Protein AF-A0A7J4ERN9-F1 (afdb_monomer)

Structure (mmCIF, N/CA/C/O backbone):
data_AF-A0A7J4ERN9-F1
#
_entry.id   AF-A0A7J4ERN9-F1
#
loop_
_atom_site.group_PDB
_atom_site.id
_atom_site.type_symbol
_atom_site.label_atom_id
_atom_site.label_alt_id
_atom_site.label_comp_id
_atom_site.label_asym_id
_atom_site.label_entity_id
_atom_site.label_seq_id
_atom_site.pdbx_PDB_ins_code
_atom_site.Cartn_x
_atom_site.Cartn_y
_atom_site.Cartn_z
_atom_site.occupancy
_atom_site.B_iso_or_equiv
_atom_site.auth_seq_id
_atom_site.auth_comp_id
_atom_site.auth_asym_id
_atom_site.auth_atom_id
_atom_site.pdbx_PDB_model_num
ATOM 1 N N . LEU A 1 1 ? 7.578 -11.271 19.894 1.00 78.25 1 LEU A N 1
ATOM 2 C CA . LEU A 1 1 ? 8.949 -10.809 19.564 1.00 78.25 1 LEU A CA 1
ATOM 3 C C . LEU A 1 1 ? 9.584 -10.293 20.847 1.00 78.25 1 LEU A C 1
ATOM 5 O O . LEU A 1 1 ? 8.835 -9.962 21.759 1.00 78.25 1 LEU A O 1
ATOM 9 N N . SER A 1 2 ? 10.913 -10.294 20.965 1.00 88.38 2 SER A N 1
ATOM 10 C CA . SER A 1 2 ? 11.606 -9.824 22.180 1.00 88.38 2 SER A CA 1
ATOM 11 C C . SER A 1 2 ? 11.780 -8.298 22.228 1.00 88.38 2 SER A C 1
ATOM 13 O O . SER A 1 2 ? 12.554 -7.786 23.033 1.00 88.38 2 SER A O 1
ATOM 15 N N . TRP A 1 3 ? 11.068 -7.577 21.366 1.00 88.50 3 TRP A N 1
ATOM 16 C CA . TRP A 1 3 ? 10.992 -6.125 21.292 1.00 88.50 3 TRP A CA 1
ATOM 17 C C . TRP A 1 3 ? 9.543 -5.717 21.027 1.00 88.50 3 TRP A C 1
ATOM 19 O O . TRP A 1 3 ? 8.748 -6.537 20.551 1.00 88.50 3 TRP A O 1
ATOM 29 N N . ASP A 1 4 ? 9.223 -4.462 21.329 1.00 88.25 4 ASP A N 1
ATOM 30 C CA . ASP A 1 4 ? 7.905 -3.889 21.071 1.00 88.25 4 ASP A CA 1
ATOM 31 C C . ASP A 1 4 ? 7.681 -3.730 19.569 1.00 88.25 4 ASP A C 1
ATOM 33 O O . ASP A 1 4 ? 8.568 -3.293 18.832 1.00 88.25 4 ASP A O 1
ATOM 37 N N . VAL A 1 5 ? 6.488 -4.088 19.106 1.00 89.88 5 VAL A N 1
ATOM 38 C CA . VAL A 1 5 ? 6.148 -4.060 17.683 1.00 89.88 5 VAL A CA 1
ATOM 39 C C . VAL A 1 5 ? 4.878 -3.270 17.472 1.00 89.88 5 VAL A C 1
ATOM 41 O O . VAL A 1 5 ? 3.846 -3.601 18.048 1.00 89.88 5 VAL A O 1
ATOM 44 N N . SER A 1 6 ? 4.956 -2.277 16.592 1.00 88.31 6 SER A N 1
ATOM 45 C CA . SER A 1 6 ? 3.800 -1.612 16.001 1.00 88.31 6 SER A CA 1
ATOM 46 C C . SER A 1 6 ? 3.645 -2.098 14.565 1.00 88.31 6 SER A C 1
ATOM 48 O O . SER A 1 6 ? 4.610 -2.075 13.804 1.00 88.31 6 SER A O 1
ATOM 50 N N . ASN A 1 7 ? 2.460 -2.583 14.201 1.00 89.06 7 ASN A N 1
ATOM 51 C CA . ASN A 1 7 ? 2.185 -3.035 12.839 1.00 89.06 7 ASN A CA 1
ATOM 52 C C . ASN A 1 7 ? 0.704 -2.876 12.490 1.00 89.06 7 ASN A C 1
ATOM 54 O O . ASN A 1 7 ? -0.164 -2.914 13.367 1.00 89.06 7 ASN A O 1
ATOM 58 N N . TRP A 1 8 ? 0.415 -2.752 11.200 1.00 90.12 8 TRP A N 1
ATOM 59 C CA . TRP A 1 8 ? -0.932 -2.893 10.681 1.00 90.12 8 TRP A CA 1
ATOM 60 C C . TRP A 1 8 ? -1.441 -4.319 10.863 1.00 90.12 8 TRP A C 1
ATOM 62 O O . TRP A 1 8 ? -0.800 -5.292 10.458 1.00 90.12 8 TRP A O 1
ATOM 72 N N . VAL A 1 9 ? -2.627 -4.440 11.449 1.00 92.06 9 VAL A N 1
ATOM 73 C CA . VAL A 1 9 ? -3.328 -5.712 11.607 1.00 92.06 9 VAL A CA 1
ATOM 74 C C . VAL A 1 9 ? -4.723 -5.616 11.015 1.00 92.06 9 VAL A C 1
ATOM 76 O O . VAL A 1 9 ? -5.408 -4.604 11.158 1.00 92.06 9 VAL A O 1
ATOM 79 N N . GLU A 1 10 ? -5.150 -6.697 10.367 1.00 94.50 10 GLU A N 1
ATOM 80 C CA . GLU A 1 10 ? -6.518 -6.875 9.886 1.00 94.50 10 GLU A CA 1
ATOM 81 C C . GLU A 1 10 ? -7.164 -8.003 10.685 1.00 94.50 10 GLU A C 1
ATOM 83 O O . GLU A 1 10 ? -6.623 -9.107 10.760 1.00 94.50 10 GLU A O 1
ATOM 88 N N . VAL A 1 11 ? -8.307 -7.718 11.305 1.00 94.62 11 VAL A N 1
ATOM 89 C CA . VAL A 1 11 ? -9.019 -8.663 12.169 1.00 94.62 11 VAL A CA 1
ATOM 90 C C . VAL A 1 11 ? -10.433 -8.858 11.648 1.00 94.62 11 VAL A C 1
ATOM 92 O O . VAL A 1 11 ? -11.148 -7.894 11.370 1.00 94.62 11 VAL A O 1
ATOM 95 N N . ASP A 1 12 ? -10.828 -10.122 11.531 1.00 96.56 12 ASP A N 1
ATOM 96 C CA . ASP A 1 12 ? -12.185 -10.536 11.199 1.00 96.56 12 ASP A CA 1
ATOM 97 C C . ASP A 1 12 ? -13.008 -10.694 12.482 1.00 96.56 12 ASP A C 1
ATOM 99 O O . ASP A 1 12 ? -12.666 -11.485 13.360 1.00 96.56 12 ASP A O 1
ATOM 103 N N . LEU A 1 13 ? -14.097 -9.934 12.586 1.00 95.06 13 LEU A N 1
ATOM 104 C CA . LEU A 1 13 ? -15.007 -9.929 13.729 1.00 95.06 13 LEU A CA 1
ATOM 105 C C . LEU A 1 13 ? -16.391 -10.401 13.284 1.00 95.06 13 LEU A C 1
ATOM 107 O O . LEU A 1 13 ? -16.894 -9.958 12.250 1.00 95.06 13 LEU A O 1
ATOM 111 N N . ASN A 1 14 ? -17.008 -11.268 14.083 1.00 95.94 14 ASN A N 1
ATOM 112 C CA . ASN A 1 14 ? -18.386 -11.722 13.911 1.00 95.94 14 ASN A CA 1
ATOM 113 C C . ASN A 1 14 ? -19.183 -11.328 15.151 1.00 95.94 14 ASN A C 1
ATOM 115 O O . ASN A 1 14 ? -18.645 -11.394 16.255 1.00 95.94 14 ASN A O 1
ATOM 119 N N . PHE A 1 15 ? -20.434 -10.934 14.948 1.00 95.38 15 PHE A N 1
ATOM 120 C CA . PHE A 1 15 ? -21.316 -10.481 16.017 1.00 95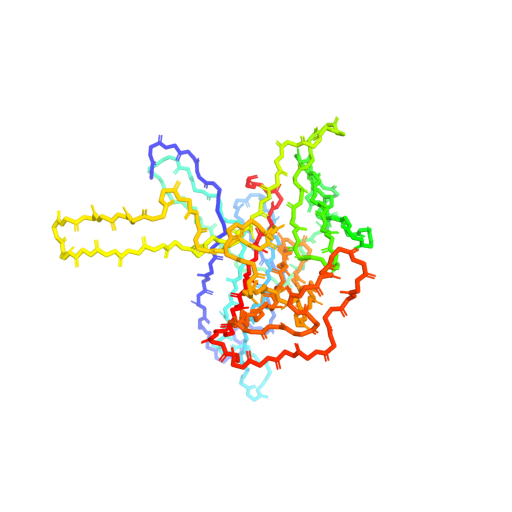.38 15 PHE A CA 1
ATOM 121 C C . PHE A 1 15 ? -22.681 -11.144 15.893 1.00 95.38 15 PHE A C 1
ATOM 123 O O . PHE A 1 15 ? -23.143 -11.469 14.786 1.00 95.38 15 PHE A O 1
ATOM 130 N N . ASP A 1 16 ? -23.325 -11.297 17.040 1.00 95.06 16 ASP A N 1
ATOM 131 C CA . ASP A 1 16 ? -24.714 -11.720 17.099 1.00 95.06 16 ASP A CA 1
ATOM 132 C C . ASP A 1 16 ? -25.648 -10.541 16.781 1.00 95.06 16 ASP A C 1
ATOM 134 O O . ASP A 1 16 ? -25.270 -9.363 16.831 1.00 95.06 16 ASP A O 1
ATOM 138 N N . GLU A 1 17 ? -26.885 -10.860 16.406 1.00 93.31 17 GLU A N 1
ATOM 139 C CA . GLU A 1 17 ? -27.895 -9.859 16.064 1.00 93.31 17 GLU A CA 1
ATOM 140 C C . GLU A 1 17 ? -28.125 -8.887 17.237 1.00 93.31 17 GLU A C 1
ATOM 142 O O . GLU A 1 17 ? -28.124 -9.272 18.408 1.00 93.31 17 GLU A O 1
ATOM 147 N N . SER A 1 18 ? -28.289 -7.598 16.930 1.00 91.50 18 SER A N 1
ATOM 148 C CA . SER A 1 18 ? -28.440 -6.500 17.895 1.00 91.50 18 SER A CA 1
ATOM 149 C C . SER A 1 18 ? -27.243 -6.205 18.827 1.00 91.50 18 SER A C 1
ATOM 151 O O . SER A 1 18 ? -27.314 -5.235 19.588 1.00 91.50 18 SER A O 1
ATOM 153 N N . GLU A 1 19 ? -26.118 -6.926 18.750 1.00 91.00 19 GLU A N 1
ATOM 154 C CA . GLU A 1 19 ? -24.967 -6.725 19.651 1.00 91.00 19 GLU A CA 1
ATOM 155 C C . GLU A 1 19 ? -24.226 -5.397 19.376 1.00 91.00 19 GLU A C 1
ATOM 157 O O . GLU A 1 19 ? -24.071 -4.528 20.249 1.00 91.00 19 GLU A O 1
ATOM 162 N N . VAL A 1 20 ? -23.790 -5.205 18.127 1.00 90.62 20 VAL A N 1
ATOM 163 C CA . VAL A 1 20 ? -22.987 -4.050 17.703 1.00 90.62 20 VAL A CA 1
ATOM 164 C C . VAL A 1 20 ? -23.558 -3.456 16.422 1.00 90.62 20 VAL A C 1
ATOM 166 O O . VAL A 1 20 ? -23.598 -4.100 15.385 1.00 90.62 20 VAL A O 1
ATOM 169 N N . ARG A 1 21 ? -23.955 -2.179 16.453 1.00 90.75 21 ARG A N 1
ATOM 170 C CA . ARG A 1 21 ? -24.449 -1.464 15.256 1.00 90.75 21 ARG A CA 1
ATOM 171 C C . ARG A 1 21 ? -23.374 -0.665 14.518 1.00 90.75 21 ARG A C 1
ATOM 173 O O . ARG A 1 21 ? -23.482 -0.428 13.318 1.00 90.75 21 ARG A O 1
ATOM 180 N N . LYS A 1 22 ? -22.342 -0.212 15.234 1.00 91.88 22 LYS A N 1
ATOM 181 C CA . LYS A 1 22 ? -21.253 0.610 14.690 1.00 91.88 22 LYS A CA 1
ATOM 182 C C . LYS A 1 22 ? -19.958 0.353 15.455 1.00 91.88 22 LYS A C 1
ATOM 184 O O . LYS A 1 22 ? -19.978 0.252 16.680 1.00 91.88 22 LYS A O 1
ATOM 189 N N . ILE A 1 23 ? -18.851 0.330 14.718 1.00 92.06 23 ILE A N 1
ATOM 190 C CA . ILE A 1 23 ? -17.483 0.377 15.241 1.00 92.06 23 ILE A CA 1
ATOM 191 C C . ILE A 1 23 ? -16.948 1.782 14.946 1.00 92.06 23 ILE A C 1
ATOM 193 O O . ILE A 1 23 ? -16.779 2.141 13.784 1.00 92.06 23 ILE A O 1
ATOM 197 N N . GLY A 1 24 ? -16.759 2.600 15.980 1.00 88.69 24 GLY A N 1
ATOM 198 C CA . GLY A 1 24 ? -16.175 3.943 15.865 1.00 88.69 24 GLY A CA 1
ATOM 199 C C . GLY A 1 24 ? -14.665 3.960 16.106 1.00 88.69 24 GLY A C 1
ATOM 200 O O . GLY A 1 24 ? -13.956 4.789 15.546 1.00 88.69 24 GLY A O 1
ATOM 201 N N . GLY A 1 25 ? -14.160 3.020 16.904 1.00 91.69 25 GLY A N 1
ATOM 202 C CA . GLY A 1 25 ? -12.738 2.886 17.203 1.00 91.69 25 GLY A CA 1
ATOM 203 C C . GLY A 1 25 ? -12.460 1.747 18.176 1.00 91.69 25 GLY A C 1
ATOM 204 O O . GLY A 1 25 ? -13.358 0.974 18.522 1.00 91.69 25 GLY A O 1
ATOM 205 N N . LEU A 1 26 ? -11.215 1.664 18.637 1.00 92.69 26 LEU A N 1
ATOM 206 C CA . LEU A 1 26 ? -10.786 0.723 19.670 1.00 92.69 26 LEU A CA 1
ATOM 207 C C . LEU A 1 26 ? -10.272 1.466 20.900 1.00 92.69 26 LEU A C 1
ATOM 209 O O . LEU A 1 26 ? -9.735 2.567 20.801 1.00 92.69 26 LEU A O 1
ATOM 213 N N . LYS A 1 27 ? -10.402 0.834 22.064 1.00 92.62 27 LYS A N 1
ATOM 214 C CA . LYS A 1 27 ? -9.773 1.258 23.313 1.00 92.62 27 LYS A CA 1
ATOM 215 C C . LYS A 1 27 ? -8.832 0.178 23.808 1.00 92.62 27 LYS A C 1
ATOM 217 O O . LYS A 1 27 ? -9.260 -0.962 23.980 1.00 92.62 27 LYS A O 1
ATOM 222 N N . SER A 1 28 ? -7.597 0.545 24.108 1.00 90.81 28 SER A N 1
ATOM 223 C CA . SER A 1 28 ? -6.682 -0.295 24.877 1.00 90.81 28 SER A CA 1
ATOM 224 C C . SER A 1 28 ? -6.144 0.533 26.026 1.00 90.81 28 SER A C 1
ATOM 226 O O . SER A 1 28 ? -5.523 1.561 25.785 1.00 90.81 28 SER A O 1
ATOM 228 N N . GLU A 1 29 ? -6.352 0.067 27.257 1.00 88.00 29 GLU A N 1
ATOM 229 C CA . GLU A 1 29 ? -5.979 0.815 28.468 1.00 88.00 29 GLU A CA 1
ATOM 230 C C . GLU A 1 29 ? -6.594 2.227 28.438 1.00 88.00 29 GLU A C 1
ATOM 232 O O . GLU A 1 29 ? -7.823 2.335 28.391 1.00 88.00 29 GLU A O 1
ATOM 237 N N . ASP A 1 30 ? -5.783 3.285 28.399 1.00 85.25 30 ASP A N 1
ATOM 238 C CA . ASP A 1 30 ? -6.237 4.678 28.300 1.00 85.25 30 ASP A CA 1
ATOM 239 C C . ASP A 1 30 ? -6.163 5.261 26.879 1.00 85.25 30 ASP A C 1
ATOM 241 O O . ASP A 1 30 ? -6.656 6.363 26.625 1.00 85.25 30 ASP A O 1
ATOM 245 N N . GLU A 1 31 ? -5.629 4.505 25.920 1.00 87.44 31 GLU A N 1
ATOM 246 C CA . GLU A 1 31 ? -5.482 4.944 24.535 1.00 87.44 31 GLU A CA 1
ATOM 247 C C . GLU A 1 31 ? -6.726 4.632 23.698 1.00 87.44 31 GLU A C 1
ATOM 249 O O . GLU A 1 31 ? -7.314 3.545 23.766 1.00 87.44 31 GLU A O 1
ATOM 254 N N . LYS A 1 32 ? -7.117 5.602 22.863 1.00 88.88 32 LYS A N 1
ATOM 255 C CA . LYS A 1 32 ? -8.166 5.453 21.849 1.00 88.88 32 LYS A CA 1
ATOM 256 C C . LYS A 1 32 ? -7.530 5.381 20.469 1.00 88.88 32 LYS A C 1
ATOM 258 O O . LYS A 1 32 ? -6.763 6.262 20.093 1.00 88.88 32 LYS A O 1
ATOM 263 N N . ILE A 1 33 ? -7.894 4.360 19.708 1.00 88.69 33 ILE A N 1
ATOM 264 C CA . ILE A 1 33 ? -7.258 4.004 18.444 1.00 88.69 33 ILE A CA 1
ATOM 265 C C . ILE A 1 33 ? -8.282 4.105 17.322 1.00 88.69 33 ILE A C 1
ATOM 267 O O . ILE A 1 33 ? -9.410 3.614 17.430 1.00 88.69 33 ILE A O 1
ATOM 271 N N . ASN A 1 34 ? -7.876 4.772 16.245 1.00 87.75 34 ASN A N 1
ATOM 272 C CA . ASN A 1 34 ? -8.667 4.877 15.027 1.00 87.75 34 ASN A CA 1
ATOM 273 C C . ASN A 1 34 ? -8.639 3.552 14.263 1.00 87.75 34 ASN A C 1
ATOM 275 O O . ASN A 1 34 ? -7.617 2.868 14.225 1.00 87.75 34 ASN A O 1
ATOM 279 N N . VAL A 1 35 ? -9.762 3.224 13.633 1.00 90.06 35 VAL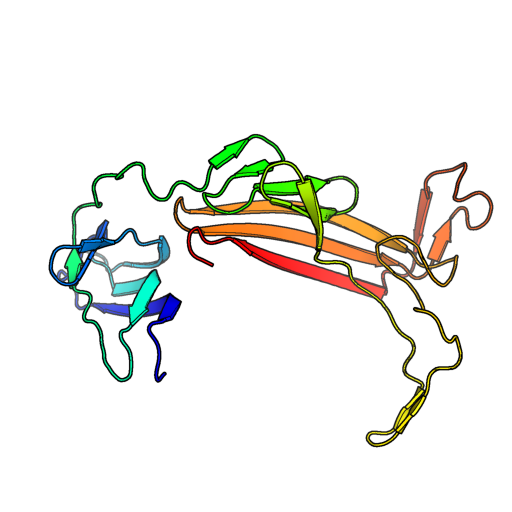 A N 1
ATOM 280 C CA . VAL A 1 35 ? -9.957 1.975 12.895 1.00 90.06 35 VAL A CA 1
ATOM 281 C C . VAL A 1 35 ? -10.453 2.284 11.494 1.00 90.06 35 VAL A C 1
ATOM 283 O O . VAL A 1 35 ? -11.279 3.173 11.298 1.00 90.06 35 VAL A O 1
ATOM 286 N N . GLU A 1 36 ? -9.988 1.505 10.530 1.00 90.25 36 GLU A N 1
ATOM 287 C CA . GLU A 1 36 ? -10.528 1.443 9.182 1.00 90.25 36 GLU A CA 1
ATOM 288 C C . GLU A 1 36 ? -11.455 0.232 9.055 1.00 90.25 36 GLU A C 1
ATOM 290 O O . GLU A 1 36 ? -11.057 -0.905 9.311 1.00 90.25 36 GLU A O 1
ATOM 295 N N . ILE A 1 37 ? -12.705 0.458 8.649 1.00 91.31 37 ILE A N 1
ATOM 296 C CA . ILE A 1 37 ? -13.624 -0.632 8.306 1.00 91.31 37 ILE A CA 1
ATOM 297 C C . ILE A 1 37 ? -13.365 -1.008 6.846 1.00 91.31 37 ILE A C 1
ATOM 299 O O . ILE A 1 37 ? -13.762 -0.281 5.939 1.00 91.31 37 ILE A O 1
ATOM 303 N N . ILE A 1 38 ? -12.714 -2.149 6.627 1.00 90.00 38 ILE A N 1
ATOM 304 C CA . ILE A 1 38 ? -12.325 -2.630 5.293 1.00 90.00 38 ILE A CA 1
ATOM 305 C C . ILE A 1 38 ? -13.524 -3.272 4.589 1.00 90.00 38 ILE A C 1
ATOM 307 O O . ILE A 1 38 ? -13.749 -3.081 3.395 1.00 90.00 38 ILE A O 1
ATOM 311 N N . ARG A 1 39 ? -14.304 -4.065 5.329 1.00 92.81 39 ARG A N 1
ATOM 312 C CA . ARG A 1 39 ? -15.491 -4.761 4.820 1.00 92.81 39 ARG A CA 1
ATOM 313 C C . ARG A 1 39 ? -16.471 -5.000 5.955 1.00 92.81 39 ARG A C 1
ATOM 315 O O . ARG A 1 39 ? -16.043 -5.269 7.070 1.00 92.81 39 ARG A O 1
ATOM 322 N N . PHE A 1 40 ? -17.771 -4.963 5.680 1.00 95.62 40 PHE A N 1
ATOM 323 C CA . PHE A 1 40 ? -18.783 -5.350 6.660 1.00 95.62 40 PHE A CA 1
ATOM 324 C C . PHE A 1 40 ? -20.054 -5.885 5.995 1.00 95.62 40 PHE A C 1
ATOM 326 O O . PHE A 1 40 ? -20.297 -5.647 4.812 1.00 95.62 40 PHE A O 1
ATOM 333 N N . THR A 1 41 ? -20.867 -6.595 6.771 1.00 96.12 41 THR A N 1
ATOM 334 C CA . THR A 1 41 ? -22.235 -7.006 6.421 1.00 96.12 41 THR A CA 1
ATOM 335 C C . THR A 1 41 ? -23.154 -6.798 7.618 1.00 96.12 41 THR A C 1
ATOM 337 O O . THR A 1 41 ? -22.688 -6.846 8.759 1.00 96.12 41 THR A O 1
ATOM 340 N N . ARG A 1 42 ? -24.451 -6.596 7.375 1.00 96.50 42 ARG A N 1
ATOM 341 C CA . ARG A 1 42 ? -25.456 -6.346 8.418 1.00 96.50 42 ARG A CA 1
ATOM 342 C C . ARG A 1 42 ? -26.582 -7.378 8.400 1.00 96.50 42 ARG A C 1
ATOM 344 O O . ARG A 1 42 ? -26.810 -8.002 7.363 1.00 96.50 42 ARG A O 1
ATOM 351 N N . TYR A 1 43 ? -27.239 -7.541 9.542 1.00 96.38 43 TYR A N 1
ATOM 352 C CA . TYR A 1 43 ? -28.543 -8.194 9.666 1.00 96.38 43 TYR A CA 1
ATOM 353 C C . TYR A 1 43 ? -29.672 -7.244 9.225 1.00 96.38 43 TYR A C 1
ATOM 355 O O . TYR A 1 43 ? -29.418 -6.098 8.837 1.00 96.38 43 TYR A O 1
ATOM 363 N N . GLU A 1 44 ? -30.918 -7.721 9.269 1.00 94.62 44 GLU A N 1
ATOM 364 C CA . GLU A 1 44 ? -32.106 -6.936 8.898 1.00 94.62 44 GLU A CA 1
ATOM 365 C C . GLU A 1 44 ? -32.374 -5.780 9.872 1.00 94.62 44 GLU A C 1
ATOM 367 O O . GLU A 1 44 ? -32.820 -4.715 9.453 1.00 94.62 44 GLU A O 1
ATOM 372 N N . ASP A 1 45 ? -32.020 -5.943 11.150 1.00 93.56 45 ASP A N 1
ATOM 373 C CA . ASP A 1 45 ? -32.123 -4.914 12.197 1.00 93.56 45 ASP A CA 1
ATOM 374 C C . ASP A 1 45 ? -31.025 -3.825 12.123 1.00 93.56 45 ASP A C 1
ATOM 376 O O . ASP A 1 45 ? -30.865 -3.016 13.044 1.00 93.56 45 ASP A O 1
ATOM 380 N N . GLU A 1 46 ? -30.244 -3.829 11.039 1.00 92.69 46 GLU A N 1
ATOM 381 C CA . GLU A 1 46 ? -29.067 -2.999 10.781 1.00 92.69 46 GLU A CA 1
ATOM 382 C C . GLU A 1 46 ? -27.862 -3.223 11.715 1.00 92.69 46 GLU A C 1
ATOM 384 O O . GLU A 1 46 ? -26.864 -2.495 11.607 1.00 92.69 46 GLU A O 1
ATOM 389 N N . SER A 1 47 ? -27.896 -4.217 12.606 1.00 94.56 47 SER A N 1
ATOM 390 C CA . SER A 1 47 ? -26.723 -4.606 13.393 1.00 94.56 47 SER A CA 1
ATOM 391 C C . SER A 1 47 ? -25.656 -5.262 12.515 1.00 94.56 47 SER A C 1
ATOM 393 O O . SER A 1 47 ? -25.938 -5.831 11.457 1.00 94.56 47 SER A O 1
ATOM 395 N N . LEU A 1 48 ? -24.389 -5.122 12.902 1.00 93.94 48 LEU A N 1
ATOM 396 C CA . LEU A 1 48 ? -23.271 -5.734 12.195 1.00 93.94 48 LEU A CA 1
ATOM 397 C C . LEU A 1 48 ? -23.329 -7.243 12.401 1.00 93.94 48 LEU A C 1
ATOM 399 O O . LEU A 1 48 ? -23.403 -7.703 13.526 1.00 93.94 48 LEU A O 1
ATOM 403 N N . ARG A 1 49 ? -23.235 -8.003 11.312 1.00 95.44 49 ARG A N 1
ATOM 404 C CA . ARG A 1 49 ? -23.046 -9.460 11.346 1.00 95.44 49 ARG A CA 1
ATOM 405 C C . ARG A 1 49 ? -21.572 -9.833 11.300 1.00 95.44 49 ARG A C 1
ATOM 407 O O . ARG A 1 49 ? -21.114 -10.732 11.993 1.00 95.44 49 ARG A O 1
ATOM 414 N N . TYR A 1 50 ? -20.837 -9.136 10.443 1.00 96.19 50 TYR A N 1
ATOM 415 C CA . TYR A 1 50 ? -19.418 -9.352 10.215 1.00 96.19 50 TYR A CA 1
ATOM 416 C C . TYR A 1 50 ? -18.758 -8.022 9.878 1.00 96.19 50 TYR A C 1
ATOM 418 O O . TYR A 1 50 ? -19.344 -7.200 9.164 1.00 96.19 50 TYR A O 1
ATOM 426 N N . ALA A 1 51 ? -17.538 -7.823 10.366 1.00 95.81 51 ALA A N 1
ATOM 427 C CA . ALA A 1 51 ? -16.691 -6.705 9.993 1.00 95.81 51 ALA A CA 1
ATOM 428 C C . ALA A 1 51 ? -15.221 -7.136 9.940 1.00 95.81 51 ALA A C 1
ATOM 430 O O . ALA A 1 51 ? -14.700 -7.699 10.900 1.00 95.81 51 ALA A O 1
ATOM 431 N N . ARG A 1 52 ? -14.539 -6.807 8.841 1.00 95.94 52 ARG A N 1
ATOM 432 C CA . ARG A 1 52 ? -13.079 -6.788 8.777 1.00 95.94 52 ARG A CA 1
ATOM 433 C C . ARG A 1 52 ? -12.599 -5.389 9.109 1.00 95.94 52 ARG A C 1
ATOM 435 O O . ARG A 1 52 ? -12.924 -4.436 8.393 1.00 95.94 52 ARG A O 1
ATOM 442 N N . VAL A 1 53 ? -11.822 -5.282 10.174 1.00 93.94 53 VAL A N 1
ATOM 443 C CA . VAL A 1 53 ? -11.280 -4.015 10.661 1.00 93.94 53 VAL A CA 1
ATOM 444 C C . VAL A 1 53 ? -9.765 -3.999 10.550 1.00 93.94 53 VAL A C 1
ATOM 446 O O . VAL A 1 53 ? -9.111 -5.000 10.828 1.00 93.94 53 VAL A O 1
ATOM 449 N N . GLY A 1 54 ? -9.222 -2.859 10.138 1.00 92.12 54 GLY A N 1
ATOM 450 C CA . GLY A 1 54 ? -7.796 -2.599 10.022 1.00 92.12 54 GLY A CA 1
ATOM 451 C C . GLY A 1 54 ? -7.363 -1.488 10.970 1.00 92.12 54 GLY A C 1
ATOM 452 O O . GLY A 1 54 ? -8.027 -0.453 11.053 1.00 92.12 54 GLY A O 1
ATOM 453 N N . PHE A 1 55 ? -6.281 -1.694 11.711 1.00 91.06 55 PHE A N 1
ATOM 454 C CA . PHE A 1 55 ? -5.720 -0.678 12.602 1.00 91.06 55 PHE A CA 1
ATOM 455 C C . PHE A 1 55 ? -4.248 -0.963 12.900 1.00 91.06 55 PHE A C 1
ATOM 457 O O . PHE A 1 55 ? -3.749 -2.058 12.650 1.00 91.06 55 PHE A O 1
ATOM 464 N N . ILE A 1 56 ? -3.550 0.028 13.453 1.00 89.06 56 ILE A N 1
ATOM 465 C CA . ILE A 1 56 ? -2.183 -0.150 13.946 1.00 89.06 56 ILE A CA 1
ATOM 466 C C . ILE A 1 56 ? -2.274 -0.728 15.355 1.00 89.06 56 ILE A C 1
ATOM 468 O O . ILE A 1 56 ? -2.749 -0.060 16.276 1.00 89.06 56 ILE A O 1
ATOM 472 N N . ALA A 1 57 ? -1.842 -1.975 15.513 1.00 90.06 57 ALA A N 1
ATOM 473 C CA . ALA A 1 57 ? -1.708 -2.607 16.812 1.00 90.06 57 ALA A CA 1
ATOM 474 C C . ALA A 1 57 ? -0.270 -2.472 17.300 1.00 90.06 57 ALA A C 1
ATOM 476 O O . ALA A 1 57 ? 0.680 -2.717 16.560 1.00 90.06 57 ALA A O 1
ATOM 477 N N . ASN A 1 58 ? -0.131 -2.140 18.575 1.00 89.88 58 ASN A N 1
ATOM 478 C CA . ASN A 1 58 ? 1.123 -2.237 19.293 1.00 89.88 58 ASN A CA 1
ATOM 479 C C . ASN A 1 58 ? 1.087 -3.474 20.206 1.00 89.88 58 ASN A C 1
ATOM 481 O O . ASN A 1 58 ? 0.073 -3.755 20.852 1.00 89.88 58 ASN A O 1
ATOM 485 N N . ALA A 1 59 ? 2.168 -4.240 20.234 1.00 89.50 59 ALA A N 1
ATOM 486 C CA . ALA A 1 59 ? 2.331 -5.384 21.116 1.00 89.50 59 ALA A CA 1
ATOM 487 C C . ALA A 1 59 ? 3.654 -5.249 21.882 1.00 89.50 59 ALA A C 1
ATOM 489 O O . ALA A 1 59 ? 4.692 -5.053 21.239 1.00 89.50 59 ALA A O 1
ATOM 490 N N . PRO A 1 60 ? 3.637 -5.373 23.221 1.00 90.69 60 PRO A N 1
ATOM 491 C CA . PRO A 1 60 ? 4.857 -5.326 24.010 1.00 90.69 60 PRO A CA 1
ATOM 492 C C . PRO A 1 60 ? 5.714 -6.579 23.790 1.00 90.69 60 PRO A C 1
ATOM 494 O O . PRO A 1 60 ? 5.223 -7.636 23.370 1.00 90.69 60 PRO A O 1
ATOM 497 N N . SER A 1 61 ? 6.999 -6.471 24.124 1.00 90.69 61 SER A N 1
ATOM 498 C CA . SER A 1 61 ? 7.931 -7.600 24.133 1.00 90.69 61 SER A CA 1
ATOM 499 C C . SER A 1 61 ? 7.367 -8.796 24.910 1.00 90.69 61 SER A C 1
ATOM 501 O O . SER A 1 61 ? 7.005 -8.684 26.080 1.00 90.69 61 SER A O 1
ATOM 503 N N . VAL A 1 62 ? 7.287 -9.949 24.237 1.00 88.62 62 VAL A N 1
ATOM 504 C CA . VAL A 1 62 ? 6.772 -11.227 24.774 1.00 88.62 62 VAL A CA 1
ATOM 505 C C . VAL A 1 62 ? 5.438 -11.065 25.531 1.00 88.62 62 VAL A C 1
ATOM 507 O O . VAL A 1 62 ? 5.224 -11.659 26.584 1.00 88.62 62 VAL A O 1
ATOM 510 N N . GLY A 1 63 ? 4.520 -10.259 24.994 1.00 90.19 63 GLY A N 1
ATOM 511 C CA . GLY A 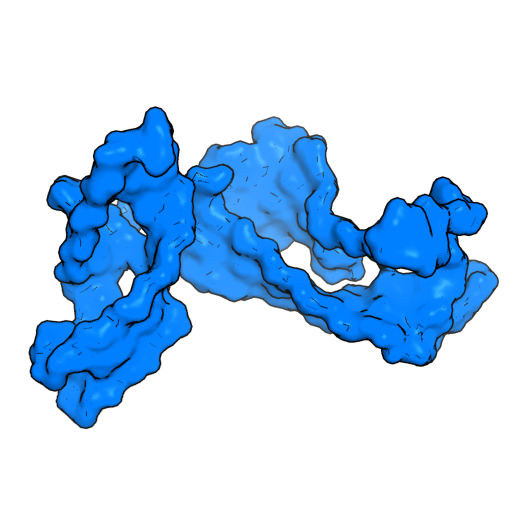1 63 ? 3.221 -10.020 25.619 1.00 90.19 63 GLY A CA 1
ATOM 512 C C . GLY A 1 63 ? 2.059 -9.979 24.635 1.00 90.19 63 GLY A C 1
ATOM 513 O O . GLY A 1 63 ? 2.184 -10.312 23.456 1.00 90.19 63 GLY A O 1
ATOM 514 N N . TYR A 1 64 ? 0.904 -9.570 25.152 1.00 90.88 64 TYR A N 1
ATOM 515 C CA . TYR A 1 64 ? -0.312 -9.340 24.383 1.00 90.88 64 TYR A CA 1
ATOM 516 C C . TYR A 1 64 ? -0.910 -7.988 24.761 1.00 90.88 64 TYR A C 1
ATOM 518 O O . TYR A 1 64 ? -0.642 -7.452 25.835 1.00 90.88 64 TYR A O 1
ATOM 526 N N . ARG A 1 65 ? -1.745 -7.449 23.874 1.00 91.75 65 ARG A N 1
ATOM 527 C CA . ARG A 1 65 ? -2.497 -6.218 24.110 1.00 91.75 65 ARG A CA 1
ATOM 528 C C . ARG A 1 65 ? -3.954 -6.445 23.737 1.00 91.75 65 ARG A C 1
ATOM 530 O O . ARG A 1 65 ? -4.241 -7.093 22.732 1.00 91.75 65 ARG A O 1
ATOM 537 N N . VAL A 1 66 ? -4.868 -5.962 24.574 1.00 93.06 66 VAL A N 1
ATOM 538 C CA . VAL A 1 66 ? -6.311 -6.181 24.407 1.00 93.06 66 VAL A CA 1
ATOM 539 C C . VAL A 1 66 ? -6.974 -4.902 23.933 1.00 93.06 66 VAL A C 1
ATOM 541 O O . VAL A 1 66 ? -6.868 -3.858 24.575 1.00 93.06 66 VAL A O 1
ATOM 544 N N . TYR A 1 67 ? -7.726 -5.017 22.846 1.00 93.88 67 TYR A N 1
ATOM 545 C CA . TYR A 1 67 ? -8.448 -3.914 22.233 1.00 93.88 67 TYR A CA 1
ATOM 546 C C . TYR A 1 67 ? -9.951 -4.137 22.378 1.00 93.88 67 TYR A C 1
ATOM 548 O O . TYR A 1 67 ? -10.480 -5.167 21.968 1.00 93.88 67 TYR A O 1
ATOM 556 N N . LYS A 1 68 ? -10.648 -3.170 22.972 1.00 93.38 68 LYS A N 1
ATOM 557 C CA . LYS A 1 68 ? -12.103 -3.184 23.149 1.00 93.38 68 LYS A CA 1
ATOM 558 C C . LYS A 1 68 ? -12.769 -2.301 22.106 1.00 93.38 68 LYS A C 1
ATOM 560 O O . LYS A 1 68 ? -12.331 -1.175 21.883 1.00 93.38 68 LYS A O 1
ATOM 565 N N . ILE A 1 69 ? -13.852 -2.788 21.512 1.00 93.62 69 ILE A N 1
ATOM 566 C CA . ILE A 1 69 ? -14.634 -2.044 20.521 1.00 93.62 69 ILE A CA 1
ATOM 567 C C . ILE A 1 69 ? -15.340 -0.864 21.189 1.00 93.62 69 ILE A C 1
ATOM 569 O O . ILE A 1 69 ? -15.977 -1.007 22.232 1.00 93.62 69 ILE A O 1
ATOM 573 N N . MET A 1 70 ? -15.241 0.308 20.566 1.00 93.06 70 MET A N 1
ATOM 574 C CA . MET A 1 70 ? -15.967 1.514 20.945 1.00 93.06 70 MET A CA 1
ATOM 575 C C . MET A 1 70 ? -16.980 1.895 19.866 1.00 93.06 70 MET A C 1
ATOM 577 O O . MET A 1 70 ? -16.727 1.729 18.673 1.00 93.06 70 MET A O 1
ATOM 581 N N . ARG A 1 71 ? -18.114 2.465 20.287 1.00 86.12 71 ARG A N 1
ATOM 582 C CA . ARG A 1 71 ? -19.123 3.030 19.372 1.00 86.12 71 ARG A CA 1
ATOM 583 C C . ARG A 1 71 ? -18.731 4.418 18.862 1.00 86.12 71 ARG A C 1
ATOM 585 O O . ARG A 1 71 ? -19.004 4.742 17.709 1.00 86.12 71 ARG A O 1
ATOM 592 N N . ASP A 1 72 ? -18.082 5.205 19.715 1.00 85.69 72 ASP A N 1
ATOM 593 C CA . ASP A 1 72 ? -17.656 6.565 19.399 1.00 85.69 72 ASP A CA 1
ATOM 594 C C . ASP A 1 72 ? -16.328 6.574 18.649 1.00 85.69 72 ASP A C 1
ATOM 596 O O . ASP A 1 72 ? -15.429 5.778 18.931 1.00 85.69 72 ASP A O 1
ATOM 600 N N . GLU A 1 73 ? -16.195 7.519 17.724 1.00 82.56 73 GLU A N 1
ATOM 601 C CA . GLU A 1 73 ? -14.922 7.784 17.063 1.00 82.56 73 GLU A CA 1
ATOM 602 C C . GLU A 1 73 ? -13.955 8.463 18.046 1.00 82.56 73 GLU A C 1
ATOM 604 O O . GLU A 1 73 ? -14.353 9.378 18.785 1.00 82.56 73 GLU A O 1
ATOM 609 N N . PRO A 1 74 ? -12.677 8.044 18.088 1.00 81.88 74 PRO A N 1
ATOM 610 C CA . PRO A 1 74 ? -11.654 8.777 18.812 1.00 81.88 74 PRO A CA 1
ATOM 611 C C . PRO A 1 74 ? -11.649 10.235 18.354 1.00 81.88 74 PRO A C 1
ATOM 613 O O . PRO A 1 74 ? -11.754 10.534 17.162 1.00 81.88 74 PRO A O 1
ATOM 616 N N . LYS A 1 75 ? -11.485 11.175 19.293 1.00 72.88 75 LYS A N 1
ATOM 617 C CA . LYS A 1 75 ? -11.185 12.552 18.893 1.00 72.88 75 LYS A CA 1
ATOM 618 C C . LYS A 1 75 ? -9.888 12.510 18.089 1.00 72.88 75 LYS A C 1
ATOM 620 O O . LYS A 1 75 ? -8.923 11.895 18.535 1.00 72.88 75 LYS A O 1
ATOM 625 N N . LYS A 1 76 ? -9.876 13.156 16.919 1.00 61.19 76 LYS A N 1
ATOM 626 C CA . LYS A 1 76 ? -8.668 13.326 16.105 1.00 61.19 76 LYS A CA 1
ATOM 627 C C . LYS A 1 76 ? -7.651 14.134 16.910 1.00 61.19 76 LYS A C 1
ATOM 629 O O . LYS A 1 76 ? -7.639 15.359 16.844 1.00 61.19 76 LYS A O 1
ATOM 634 N N . GLU A 1 77 ? -6.822 13.472 17.707 1.00 55.41 77 GLU A N 1
ATOM 635 C CA . GLU A 1 77 ? -5.604 14.104 18.188 1.00 55.41 77 GLU A CA 1
ATOM 636 C C . GLU A 1 77 ? -4.725 14.365 16.962 1.00 55.41 77 GLU A C 1
ATOM 638 O O . GLU A 1 77 ? -4.458 13.464 16.169 1.00 55.41 77 GLU A O 1
ATOM 643 N N . ASN A 1 78 ? -4.299 15.616 16.783 1.00 49.78 78 ASN A N 1
ATOM 644 C CA . ASN A 1 78 ? -3.544 16.128 15.629 1.00 49.78 78 ASN A CA 1
ATOM 645 C C . ASN A 1 78 ? -2.167 15.469 15.383 1.00 49.78 78 ASN A C 1
ATOM 647 O O . ASN A 1 78 ? -1.361 16.006 14.630 1.00 49.78 78 ASN A O 1
ATOM 651 N N . LYS A 1 79 ? -1.857 14.335 16.019 1.00 54.25 79 LYS A N 1
ATOM 652 C CA . LYS A 1 79 ? -0.509 13.759 16.062 1.00 54.25 79 LYS A CA 1
ATOM 653 C C . LYS A 1 79 ? -0.194 12.797 14.909 1.00 54.25 79 LYS A C 1
ATOM 655 O O . LYS A 1 79 ? 0.952 12.779 14.473 1.00 54.25 79 LYS A O 1
ATOM 660 N N . ASN A 1 80 ? -1.185 12.083 14.364 1.00 57.06 80 ASN A N 1
ATOM 661 C CA . ASN A 1 80 ? -0.967 11.021 13.364 1.00 57.06 80 ASN A CA 1
ATOM 662 C C . ASN A 1 80 ? -1.637 11.352 12.024 1.00 57.06 80 ASN A C 1
ATOM 664 O O . ASN A 1 80 ? -2.494 10.611 11.549 1.00 57.06 80 ASN A O 1
ATOM 668 N N . PHE A 1 81 ? -1.298 12.495 11.426 1.00 66.69 81 PHE A N 1
ATOM 669 C CA . PHE A 1 81 ? -1.876 12.881 10.140 1.00 66.69 81 PHE A CA 1
ATOM 670 C C . PHE A 1 81 ? -0.969 12.483 8.984 1.00 66.69 81 PHE A C 1
ATOM 672 O O . PHE A 1 81 ? 0.067 13.102 8.753 1.00 66.69 81 PHE A O 1
ATOM 679 N N . ILE A 1 82 ? -1.422 11.493 8.214 1.00 77.31 82 ILE A N 1
ATOM 680 C CA . ILE A 1 82 ? -1.072 11.428 6.801 1.00 77.31 82 ILE A CA 1
ATOM 681 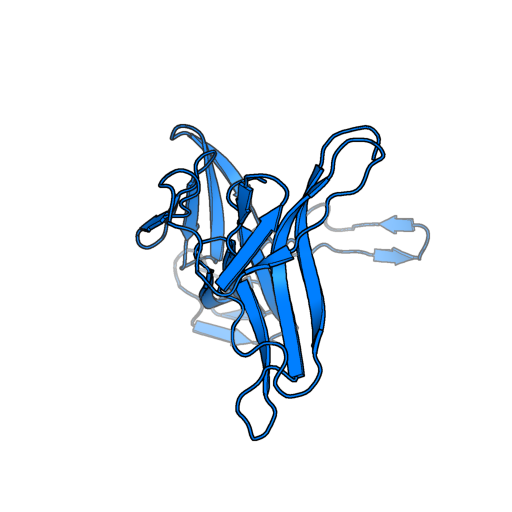C C . ILE A 1 82 ? -1.813 12.579 6.112 1.00 77.31 82 ILE A C 1
ATOM 683 O O . ILE A 1 82 ? -3.044 12.657 6.167 1.00 77.31 82 ILE A O 1
ATOM 687 N N . ARG A 1 83 ? -1.080 13.501 5.483 1.00 81.00 83 ARG A N 1
ATOM 688 C CA . ARG A 1 83 ? -1.665 14.624 4.741 1.00 81.00 83 ARG A CA 1
ATOM 689 C C . ARG A 1 83 ? -1.385 14.470 3.257 1.00 81.00 83 ARG A C 1
ATOM 691 O O . ARG A 1 83 ? -0.243 14.332 2.845 1.00 81.00 83 ARG A O 1
ATOM 698 N N . ILE A 1 84 ? -2.430 14.572 2.444 1.00 81.44 84 ILE A N 1
ATOM 699 C CA . ILE A 1 84 ? -2.306 14.517 0.987 1.00 81.44 84 ILE A CA 1
ATOM 700 C C . ILE A 1 84 ? -2.358 15.942 0.437 1.00 81.44 84 ILE A C 1
ATOM 702 O O . ILE A 1 84 ? -3.297 16.693 0.712 1.00 81.44 84 ILE A O 1
ATOM 706 N N . LYS A 1 85 ? -1.345 16.322 -0.340 1.00 83.88 85 LYS A N 1
ATOM 707 C CA . LYS A 1 85 ? -1.285 17.584 -1.088 1.00 83.88 85 LYS A CA 1
ATOM 708 C C . LYS A 1 85 ? -0.972 17.284 -2.547 1.00 83.88 85 LYS A C 1
ATOM 710 O O . LYS A 1 85 ? 0.194 17.216 -2.936 1.00 83.88 85 LYS A O 1
ATOM 715 N N . GLY A 1 86 ? -2.014 17.106 -3.358 1.00 83.94 86 GLY A N 1
ATOM 716 C CA . GLY A 1 86 ? -1.859 16.742 -4.767 1.00 83.94 86 GLY A CA 1
ATOM 717 C C . GLY A 1 86 ? -1.042 15.458 -4.903 1.00 83.94 86 GLY A C 1
ATOM 718 O O . GLY A 1 86 ? -1.510 14.397 -4.503 1.00 83.94 86 GLY A O 1
ATOM 719 N N . ASN A 1 87 ? 0.199 15.582 -5.392 1.00 85.12 87 ASN A N 1
ATOM 720 C CA . ASN A 1 87 ? 1.078 14.438 -5.640 1.00 85.12 87 ASN A CA 1
ATOM 721 C C . ASN A 1 87 ? 2.040 14.077 -4.491 1.00 85.12 87 ASN A C 1
ATOM 723 O O . ASN A 1 87 ? 3.004 13.328 -4.682 1.00 85.12 87 ASN A O 1
ATOM 727 N N . ILE A 1 88 ? 1.819 14.658 -3.311 1.00 87.38 88 ILE A N 1
ATOM 728 C CA . ILE A 1 88 ? 2.635 14.451 -2.115 1.00 87.38 88 ILE A CA 1
ATOM 729 C C . ILE A 1 88 ? 1.766 13.835 -1.020 1.00 87.38 88 ILE A C 1
ATOM 731 O O . ILE A 1 88 ? 0.698 14.365 -0.707 1.00 87.38 88 ILE A O 1
ATOM 735 N N . ILE A 1 89 ? 2.255 12.755 -0.417 1.00 87.94 89 ILE A N 1
ATOM 736 C CA . ILE A 1 89 ? 1.747 12.198 0.835 1.00 87.94 89 ILE A CA 1
ATOM 737 C C . ILE A 1 89 ? 2.767 12.543 1.920 1.00 87.94 89 ILE A C 1
ATOM 739 O O . ILE A 1 89 ? 3.877 12.019 1.924 1.00 87.94 89 ILE A O 1
ATOM 743 N N . GLU A 1 90 ? 2.409 13.466 2.803 1.00 86.62 90 GLU A N 1
ATOM 744 C CA . GLU A 1 90 ? 3.233 13.900 3.930 1.00 86.62 90 GLU A CA 1
ATOM 745 C C . GLU A 1 90 ? 2.917 13.014 5.138 1.00 86.62 90 GLU A C 1
ATOM 747 O O . GLU A 1 90 ? 1.748 12.847 5.507 1.00 86.62 90 GLU A O 1
ATOM 752 N N . THR A 1 91 ? 3.953 12.458 5.760 1.00 82.94 91 THR A N 1
ATOM 753 C CA . THR A 1 91 ? 3.862 11.792 7.066 1.00 82.94 91 THR A CA 1
ATOM 754 C C . THR A 1 91 ? 4.738 12.531 8.075 1.00 82.94 91 THR A C 1
ATOM 756 O O . THR A 1 91 ? 5.437 13.485 7.740 1.00 82.94 91 THR A O 1
ATOM 759 N N . ARG A 1 92 ? 4.734 12.093 9.336 1.00 79.81 92 ARG A N 1
ATOM 760 C CA . ARG A 1 92 ? 5.594 12.683 10.370 1.00 79.81 92 ARG A CA 1
ATOM 761 C C . ARG A 1 92 ? 7.089 12.478 10.093 1.00 79.81 92 ARG A C 1
ATOM 763 O O . ARG A 1 92 ? 7.896 13.324 10.471 1.00 79.81 92 ARG A O 1
ATOM 770 N N . ASN A 1 93 ? 7.449 11.354 9.474 1.00 81.44 93 ASN A N 1
ATOM 771 C CA . ASN A 1 93 ? 8.837 10.901 9.372 1.00 81.44 93 ASN A CA 1
ATOM 772 C C . ASN A 1 93 ? 9.436 11.123 7.980 1.00 81.44 93 ASN A C 1
ATOM 774 O O . ASN A 1 93 ? 10.645 11.335 7.855 1.00 81.44 93 ASN A O 1
ATOM 778 N N . PHE A 1 94 ? 8.611 11.039 6.939 1.00 86.06 94 PHE A N 1
ATOM 779 C CA . PHE A 1 94 ? 9.021 11.182 5.548 1.00 86.06 94 PHE A CA 1
ATOM 780 C C . PHE A 1 94 ? 7.862 11.669 4.675 1.00 86.06 94 PHE A C 1
ATOM 782 O O . PHE A 1 94 ? 6.690 11.418 4.953 1.00 86.06 94 PHE A O 1
ATOM 789 N N . ASP A 1 95 ? 8.203 12.307 3.568 1.00 88.88 95 ASP A N 1
ATOM 790 C CA . ASP A 1 95 ? 7.264 12.660 2.517 1.00 88.88 95 ASP A CA 1
ATOM 791 C C . ASP A 1 95 ? 7.430 11.698 1.348 1.00 88.88 95 ASP A C 1
ATOM 793 O O . ASP A 1 95 ? 8.537 11.307 0.972 1.00 88.88 95 ASP A O 1
ATOM 797 N N . VAL A 1 96 ? 6.317 11.352 0.725 1.00 90.12 96 VAL A N 1
ATOM 798 C CA . VAL A 1 96 ? 6.283 10.505 -0.458 1.00 90.12 96 VAL A CA 1
ATOM 799 C C . VAL A 1 96 ? 5.789 11.344 -1.620 1.00 90.12 96 VAL A C 1
ATOM 801 O O . VAL A 1 96 ? 4.669 11.848 -1.606 1.00 90.12 96 VAL A O 1
ATOM 804 N N . ARG A 1 97 ? 6.626 11.499 -2.644 1.00 90.25 97 ARG A N 1
ATOM 805 C CA . ARG A 1 97 ? 6.253 12.118 -3.918 1.00 90.25 97 ARG A CA 1
ATOM 806 C C . ARG A 1 97 ? 6.040 11.049 -4.959 1.00 90.25 97 ARG A C 1
ATOM 808 O O . ARG A 1 97 ? 6.926 10.228 -5.171 1.00 90.25 97 ARG A O 1
ATOM 815 N N . PHE A 1 98 ? 4.924 11.108 -5.667 1.00 87.06 98 PHE A N 1
ATOM 816 C CA . PHE A 1 98 ? 4.717 10.256 -6.829 1.00 87.06 98 PHE A CA 1
ATOM 817 C C . PHE A 1 98 ? 4.746 11.075 -8.116 1.00 87.06 98 PHE A C 1
ATOM 819 O O . PHE A 1 98 ? 4.338 12.238 -8.154 1.00 87.06 98 PHE A O 1
ATOM 826 N N . ASN A 1 99 ? 5.246 10.459 -9.183 1.00 86.94 99 ASN A N 1
ATOM 827 C CA . ASN A 1 99 ? 5.161 11.014 -10.523 1.00 86.94 99 ASN A CA 1
ATOM 828 C C . ASN A 1 99 ? 4.111 10.216 -11.318 1.00 86.94 99 ASN A C 1
ATOM 830 O O . ASN A 1 99 ? 4.351 9.050 -11.633 1.00 86.94 99 ASN A O 1
ATOM 834 N N . PRO A 1 100 ? 2.952 10.816 -11.649 1.00 81.12 100 PRO A N 1
ATOM 835 C CA . PRO A 1 100 ? 1.881 10.115 -12.349 1.00 81.12 100 PRO A CA 1
ATOM 836 C C . PRO A 1 100 ? 2.248 9.754 -13.795 1.00 81.12 100 PRO A C 1
ATOM 838 O O . PRO A 1 100 ? 1.631 8.866 -14.359 1.00 81.12 100 PRO A O 1
ATOM 841 N N . GLU A 1 101 ? 3.246 10.387 -14.414 1.00 82.31 101 GLU A N 1
ATOM 842 C CA . GLU A 1 101 ? 3.615 10.084 -15.803 1.00 82.31 101 GLU A CA 1
ATOM 843 C C . GLU A 1 101 ? 4.357 8.750 -15.938 1.00 82.31 101 GLU A C 1
ATOM 845 O O . GLU A 1 101 ? 4.175 8.036 -16.923 1.00 82.31 101 GLU A O 1
ATOM 850 N N . ASN A 1 102 ? 5.200 8.414 -14.959 1.00 80.75 102 ASN A N 1
ATOM 851 C CA . ASN A 1 102 ? 6.036 7.209 -14.985 1.00 80.75 102 ASN A CA 1
ATOM 852 C C . ASN A 1 102 ? 5.725 6.211 -13.862 1.00 80.75 102 ASN A C 1
ATOM 854 O O . ASN A 1 102 ? 6.261 5.109 -13.874 1.00 80.75 102 ASN A O 1
ATOM 858 N N . GLY A 1 103 ? 4.868 6.570 -12.905 1.00 82.88 103 GLY A N 1
ATOM 859 C CA . GLY A 1 103 ? 4.477 5.705 -11.794 1.00 82.88 103 GLY A CA 1
ATOM 860 C C . GLY A 1 103 ? 5.555 5.520 -10.722 1.00 82.88 103 GLY A C 1
ATOM 861 O O . GLY A 1 103 ? 5.378 4.685 -9.836 1.00 82.88 103 GLY A O 1
ATOM 862 N N . PHE A 1 104 ? 6.665 6.272 -10.758 1.00 89.50 104 PHE A N 1
ATOM 863 C CA . PHE A 1 104 ? 7.697 6.156 -9.725 1.00 89.50 104 PHE A CA 1
ATOM 864 C C . PHE A 1 104 ? 7.331 6.888 -8.449 1.00 89.50 104 PHE A C 1
ATOM 866 O O . PHE A 1 104 ? 6.717 7.961 -8.453 1.00 89.50 104 PHE A O 1
ATOM 873 N N . ILE A 1 105 ? 7.814 6.307 -7.356 1.00 91.25 105 ILE A N 1
ATOM 874 C CA . ILE A 1 105 ? 7.683 6.848 -6.018 1.00 91.25 105 ILE A CA 1
ATOM 875 C C . ILE A 1 105 ? 9.052 7.330 -5.547 1.00 91.25 105 ILE A C 1
ATOM 877 O O . ILE A 1 105 ? 10.070 6.657 -5.720 1.00 91.25 105 ILE A O 1
ATOM 881 N N . TYR A 1 106 ? 9.072 8.507 -4.941 1.00 91.50 106 TYR A N 1
ATOM 882 C CA . TYR A 1 106 ? 10.248 9.129 -4.363 1.00 91.50 106 TYR A CA 1
ATOM 883 C C . TYR A 1 106 ? 10.016 9.357 -2.880 1.00 91.50 106 TYR A C 1
ATOM 885 O O . TYR A 1 106 ? 9.075 10.051 -2.498 1.00 91.50 106 TYR A O 1
ATOM 893 N N . VAL A 1 107 ? 10.898 8.799 -2.057 1.00 91.38 107 VAL A N 1
ATOM 894 C CA . VAL A 1 107 ? 10.877 9.008 -0.609 1.00 91.38 107 VAL A CA 1
ATOM 895 C C . VAL A 1 107 ? 11.790 10.179 -0.282 1.00 91.38 107 VAL A C 1
ATOM 897 O O . VAL A 1 107 ? 12.946 10.227 -0.714 1.00 91.38 107 VAL A O 1
ATOM 900 N N . ILE A 1 108 ? 11.262 11.143 0.458 1.00 91.25 108 ILE A N 1
ATOM 901 C CA . ILE A 1 108 ? 11.929 12.383 0.833 1.00 91.25 108 ILE A CA 1
ATOM 902 C C . ILE A 1 108 ? 11.943 12.462 2.353 1.00 91.25 108 ILE A C 1
ATOM 904 O O . ILE A 1 108 ? 10.915 12.309 2.999 1.00 91.25 108 ILE A O 1
ATOM 908 N N . LYS A 1 109 ? 13.105 12.722 2.942 1.00 89.88 109 LYS A N 1
ATOM 909 C CA . LYS A 1 109 ? 13.261 12.896 4.387 1.00 89.88 109 LYS A CA 1
ATOM 910 C C . LYS A 1 109 ? 14.014 14.188 4.638 1.00 89.88 109 LYS A C 1
ATOM 912 O O . LYS A 1 109 ? 15.062 14.409 4.037 1.00 89.88 109 LYS A O 1
ATOM 917 N N . ASN A 1 110 ? 13.473 15.054 5.493 1.00 86.81 110 ASN A N 1
ATOM 918 C CA . ASN A 1 110 ? 14.054 16.369 5.795 1.00 86.81 110 ASN A CA 1
ATOM 919 C C . ASN A 1 110 ? 14.348 17.207 4.529 1.00 86.81 110 ASN A C 1
ATOM 921 O O . ASN A 1 110 ? 15.385 17.856 4.429 1.00 86.81 110 ASN A O 1
ATOM 925 N N . GLY A 1 111 ? 13.468 17.139 3.523 1.00 85.06 111 GLY A N 1
ATOM 926 C CA . GLY A 1 111 ? 13.638 17.832 2.239 1.00 85.06 111 GLY A CA 1
ATOM 927 C C . GLY A 1 111 ? 14.639 17.193 1.266 1.00 85.06 111 GLY A C 1
ATOM 928 O O . GLY A 1 111 ? 14.732 17.636 0.122 1.00 85.06 111 GLY A O 1
ATOM 929 N N . ILE A 1 112 ? 15.344 16.131 1.666 1.00 89.75 112 ILE A N 1
ATOM 930 C CA . ILE A 1 112 ? 16.320 15.423 0.832 1.00 89.75 112 ILE A CA 1
ATOM 931 C C . ILE A 1 112 ? 15.668 14.179 0.233 1.00 89.75 112 ILE A C 1
ATOM 933 O O . ILE A 1 112 ? 15.062 13.376 0.942 1.00 89.75 112 ILE A O 1
ATOM 937 N N . LYS A 1 113 ? 15.805 13.996 -1.084 1.00 90.44 113 LYS A N 1
ATOM 938 C CA . LYS A 1 113 ? 15.390 12.764 -1.765 1.00 90.44 113 LYS A CA 1
ATOM 939 C C . LYS A 1 113 ? 16.297 11.616 -1.314 1.00 90.44 113 LYS A C 1
ATOM 941 O O . LYS A 1 113 ? 17.472 11.598 -1.661 1.00 90.44 113 LYS A O 1
ATOM 946 N N . VAL A 1 114 ? 15.736 10.675 -0.560 1.00 90.25 114 VAL A N 1
ATOM 947 C CA . VAL A 1 114 ? 16.458 9.528 0.006 1.00 90.25 114 VAL A CA 1
ATOM 948 C C . VAL A 1 114 ? 16.586 8.421 -1.027 1.00 90.25 114 VAL A C 1
ATOM 950 O O . VAL A 1 114 ? 17.677 7.920 -1.273 1.00 90.25 114 VAL A O 1
ATOM 953 N N . CYS A 1 115 ? 15.472 8.042 -1.652 1.00 89.38 115 CYS A N 1
ATOM 954 C CA . CYS A 1 115 ? 15.472 6.966 -2.632 1.00 89.38 115 CYS A CA 1
ATOM 955 C C . CYS A 1 115 ? 14.344 7.108 -3.657 1.00 89.38 115 CYS A C 1
ATOM 957 O O . CYS A 1 115 ? 13.369 7.848 -3.483 1.00 89.38 115 CYS A O 1
ATOM 959 N N . ARG A 1 116 ? 14.518 6.387 -4.764 1.00 89.81 116 ARG A N 1
ATOM 960 C CA . ARG A 1 116 ? 13.472 6.052 -5.730 1.00 89.81 116 ARG A CA 1
ATOM 961 C C . ARG A 1 116 ? 13.037 4.622 -5.427 1.00 89.81 116 ARG A C 1
ATOM 963 O O . ARG A 1 116 ? 13.892 3.764 -5.243 1.00 89.81 116 ARG A O 1
ATOM 970 N N . ALA A 1 117 ? 11.736 4.391 -5.354 1.00 85.94 117 ALA A N 1
ATOM 971 C CA . ALA A 1 117 ? 11.157 3.119 -4.949 1.00 85.94 117 ALA A CA 1
ATOM 972 C C . ALA A 1 117 ? 10.248 2.540 -6.039 1.00 85.94 117 ALA A C 1
ATOM 974 O O . ALA A 1 117 ? 9.830 3.247 -6.964 1.00 85.94 117 ALA A O 1
ATOM 975 N N . ASN A 1 118 ? 9.897 1.262 -5.855 1.00 86.75 118 ASN A N 1
ATOM 976 C CA . ASN A 1 118 ? 8.854 0.558 -6.600 1.00 86.75 118 ASN A CA 1
ATOM 977 C C . ASN A 1 118 ? 9.125 0.420 -8.115 1.00 86.75 118 ASN A C 1
ATOM 979 O O . ASN A 1 118 ? 8.194 0.420 -8.921 1.00 86.75 118 ASN A O 1
ATOM 983 N N . GLU A 1 119 ? 10.396 0.315 -8.506 1.00 90.38 119 GLU A N 1
ATOM 984 C CA . GLU A 1 119 ? 10.797 0.019 -9.884 1.00 90.38 119 GLU A CA 1
ATOM 985 C C . GLU A 1 119 ? 10.692 -1.480 -10.166 1.00 90.38 119 GLU A C 1
ATOM 987 O O . GLU A 1 119 ? 11.185 -2.298 -9.390 1.00 90.38 119 GLU A O 1
ATOM 992 N N . LEU A 1 120 ? 10.049 -1.837 -11.280 1.00 88.06 120 LEU A N 1
ATOM 993 C CA . LEU A 1 120 ? 10.107 -3.200 -11.800 1.00 88.06 120 LEU A CA 1
ATOM 994 C C . LEU A 1 120 ? 11.297 -3.377 -12.729 1.00 88.06 120 LEU A C 1
ATOM 996 O O . LEU A 1 120 ? 11.554 -2.564 -13.625 1.00 88.06 120 LEU A O 1
ATOM 1000 N N . VAL A 1 121 ? 11.963 -4.504 -12.531 1.00 89.44 121 VAL A N 1
ATOM 1001 C CA . VAL A 1 121 ? 13.111 -4.956 -13.302 1.00 89.44 121 VAL A CA 1
ATOM 1002 C C . VAL A 1 121 ? 12.735 -6.310 -13.895 1.00 89.44 121 VAL A C 1
ATOM 1004 O O . VAL A 1 121 ? 12.362 -7.233 -13.176 1.00 89.44 121 VAL A O 1
ATOM 1007 N N . LEU A 1 122 ? 12.747 -6.395 -15.222 1.00 88.00 122 LEU A N 1
ATOM 1008 C CA . LEU A 1 122 ? 12.638 -7.645 -15.958 1.00 88.00 122 LEU A CA 1
ATOM 1009 C C . LEU A 1 122 ? 14.055 -8.144 -16.211 1.00 88.00 122 LEU A C 1
ATOM 1011 O O . LEU A 1 122 ? 14.819 -7.473 -16.907 1.00 88.00 122 LEU A O 1
ATOM 1015 N N . GLU A 1 123 ? 14.374 -9.309 -15.673 1.00 87.12 123 GLU A N 1
ATOM 1016 C CA . GLU A 1 123 ? 15.680 -9.950 -15.805 1.00 87.12 123 GLU A CA 1
ATOM 1017 C C . GLU A 1 123 ? 15.568 -11.207 -16.665 1.00 87.12 123 GLU A C 1
ATOM 1019 O O . GLU A 1 123 ? 14.489 -11.789 -16.817 1.00 87.12 123 GLU A O 1
ATOM 1024 N N . GLU A 1 124 ? 16.683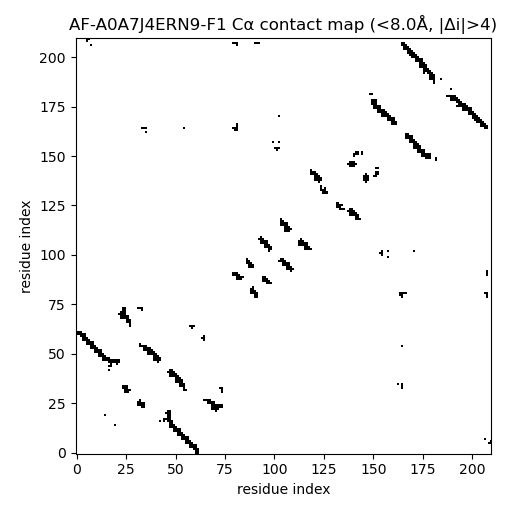 -11.576 -17.286 1.00 85.25 124 GLU A N 1
ATOM 1025 C CA . GLU A 1 124 ? 16.811 -12.860 -17.956 1.00 85.25 124 GLU A CA 1
ATOM 1026 C C . GLU A 1 124 ? 17.205 -13.908 -16.918 1.00 85.25 124 GLU A C 1
ATOM 1028 O O . GLU A 1 124 ? 18.167 -13.730 -16.180 1.00 85.25 124 GLU A O 1
ATOM 1033 N N . GLU A 1 125 ? 16.486 -15.023 -16.896 1.00 83.12 125 GLU A N 1
ATOM 1034 C CA . GLU A 1 125 ? 16.909 -16.205 -16.162 1.00 83.12 125 GLU A CA 1
ATOM 1035 C C . GLU A 1 125 ? 16.982 -17.373 -17.137 1.00 83.12 125 GLU A C 1
ATOM 1037 O O . GLU A 1 125 ? 15.970 -17.857 -17.650 1.00 83.12 125 GLU A O 1
ATOM 1042 N N . ILE A 1 126 ? 18.208 -17.798 -17.421 1.00 79.25 126 ILE A N 1
ATOM 1043 C CA . ILE A 1 126 ? 18.499 -19.011 -18.172 1.00 79.25 126 ILE A CA 1
ATOM 1044 C C . ILE A 1 126 ? 19.159 -19.956 -17.185 1.00 79.25 126 ILE A C 1
ATOM 1046 O O . ILE A 1 126 ? 20.262 -19.713 -16.723 1.00 79.25 126 ILE A O 1
ATOM 1050 N N . GLY A 1 127 ? 18.503 -21.046 -16.835 1.00 80.31 127 GLY A N 1
ATOM 1051 C CA . GLY A 1 127 ? 19.023 -21.902 -15.786 1.00 80.31 127 GLY A CA 1
ATOM 1052 C C . GLY A 1 127 ? 18.140 -23.096 -15.514 1.00 80.31 127 GLY A C 1
ATOM 1053 O O . GLY A 1 127 ? 17.183 -23.367 -16.240 1.00 80.31 127 GLY A O 1
ATOM 1054 N N . ASP A 1 128 ? 18.482 -23.798 -14.449 1.00 83.62 128 ASP A N 1
ATOM 1055 C CA . ASP A 1 128 ? 17.636 -24.812 -13.842 1.00 83.62 128 ASP A CA 1
ATOM 1056 C C . ASP A 1 128 ? 17.346 -24.438 -12.381 1.00 83.62 128 ASP A C 1
ATOM 1058 O O . ASP A 1 128 ? 17.681 -23.348 -11.920 1.00 83.62 128 ASP A O 1
ATOM 1062 N N . LEU A 1 129 ? 16.706 -25.343 -11.640 1.00 82.44 129 LEU A N 1
ATOM 1063 C CA . LEU A 1 129 ? 16.334 -25.117 -10.241 1.00 82.44 129 LEU A CA 1
ATOM 1064 C C . LEU A 1 129 ? 17.543 -24.841 -9.318 1.00 82.44 129 LEU A C 1
ATOM 1066 O O . LEU A 1 129 ? 17.359 -24.340 -8.211 1.00 82.44 129 LEU A O 1
ATOM 1070 N N . TYR A 1 130 ? 18.760 -25.191 -9.739 1.00 85.06 130 TYR A N 1
ATOM 1071 C CA . TYR A 1 130 ? 19.972 -25.150 -8.920 1.00 85.06 130 TYR A CA 1
ATOM 1072 C C . TYR A 1 130 ? 21.016 -24.158 -9.431 1.00 85.06 130 TYR A C 1
ATOM 1074 O O . TYR A 1 130 ? 21.917 -23.778 -8.682 1.00 85.06 130 TYR A O 1
ATOM 1082 N N . CYS A 1 131 ? 20.937 -23.760 -10.698 1.00 79.00 131 CYS A N 1
ATOM 1083 C CA . CYS A 1 131 ? 21.923 -22.917 -11.351 1.00 79.00 131 CYS A CA 1
ATOM 1084 C C . CYS A 1 131 ? 21.240 -21.783 -12.111 1.00 79.00 131 CYS A C 1
ATOM 1086 O O . CYS A 1 131 ? 20.678 -21.987 -13.185 1.00 79.00 131 CYS A O 1
ATOM 1088 N N . HIS A 1 132 ? 21.375 -20.574 -11.569 1.00 83.38 132 HIS A N 1
ATOM 1089 C CA . HIS A 1 132 ? 21.031 -19.340 -12.260 1.00 83.38 132 HIS A CA 1
ATOM 1090 C C . HIS A 1 132 ? 22.160 -18.941 -13.217 1.00 83.38 132 HIS A C 1
ATOM 1092 O O . HIS A 1 132 ? 23.335 -18.915 -12.835 1.00 83.38 132 HIS A O 1
ATOM 1098 N N . LYS A 1 133 ? 21.810 -18.601 -14.456 1.00 80.75 133 LYS A N 1
ATOM 1099 C CA . LYS A 1 133 ? 22.724 -17.998 -15.423 1.00 80.75 133 LYS A CA 1
ATOM 1100 C C . LYS A 1 133 ? 22.002 -16.884 -16.181 1.00 80.75 133 LYS A C 1
ATOM 1102 O O . LYS A 1 133 ? 20.834 -16.986 -16.544 1.00 80.75 133 LYS A O 1
ATOM 1107 N N . GLU A 1 134 ? 22.743 -15.825 -16.451 1.00 81.31 134 GLU A N 1
ATOM 1108 C CA . GLU A 1 134 ? 22.296 -14.685 -17.243 1.00 81.31 134 GLU A CA 1
ATOM 1109 C C . GLU A 1 134 ? 23.250 -14.525 -18.433 1.00 81.31 134 GLU A C 1
ATOM 1111 O O . GLU A 1 134 ? 24.461 -14.723 -18.290 1.00 81.31 134 GLU A O 1
ATOM 1116 N N . THR A 1 135 ? 22.730 -14.197 -19.618 1.00 79.44 135 THR A N 1
ATOM 1117 C CA . THR A 1 135 ? 23.561 -13.968 -20.812 1.00 79.44 135 THR A CA 1
ATOM 1118 C C . THR A 1 135 ? 23.837 -12.484 -21.019 1.00 79.44 135 THR A C 1
ATOM 1120 O O . THR A 1 135 ? 24.924 -12.111 -21.459 1.00 79.44 135 THR A O 1
ATOM 1123 N N . THR A 1 136 ? 22.858 -11.629 -20.722 1.00 73.19 136 THR A N 1
ATOM 1124 C CA . THR A 1 136 ? 22.912 -10.192 -21.015 1.00 73.19 136 THR A CA 1
ATOM 1125 C C . THR A 1 136 ? 23.744 -9.373 -20.033 1.00 73.19 136 THR A C 1
ATOM 1127 O O . THR A 1 136 ? 24.197 -8.291 -20.411 1.00 73.19 136 THR A O 1
ATOM 1130 N N . GLY A 1 137 ? 23.960 -9.865 -18.805 1.00 76.56 137 GLY A N 1
ATOM 1131 C CA . GLY A 1 137 ? 24.682 -9.156 -17.735 1.00 76.56 137 GLY A CA 1
ATOM 1132 C C . GLY A 1 137 ? 24.082 -7.788 -17.387 1.00 76.56 137 GLY A C 1
ATOM 1133 O O . GLY A 1 137 ? 24.765 -6.920 -16.844 1.00 76.56 137 GLY A O 1
ATOM 1134 N N . CYS A 1 138 ? 22.833 -7.566 -17.787 1.00 80.31 138 CYS A N 1
ATOM 1135 C CA . CYS A 1 138 ? 22.048 -6.371 -17.557 1.00 80.31 138 CYS A CA 1
ATOM 1136 C C . CYS A 1 138 ? 20.563 -6.730 -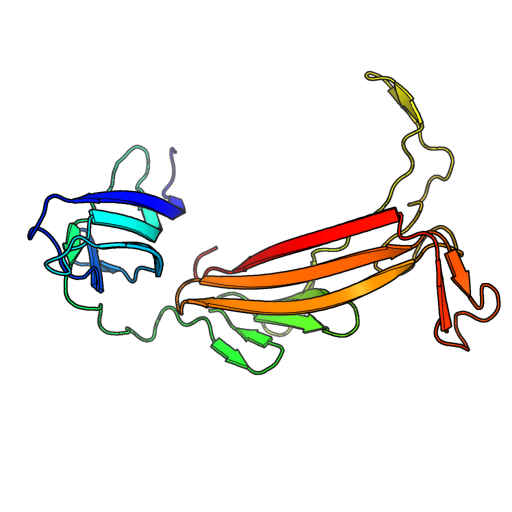17.709 1.00 80.31 138 CYS A C 1
ATOM 1138 O O . CYS A 1 138 ? 20.223 -7.605 -18.515 1.00 80.31 138 CYS A O 1
ATOM 1140 N N . PRO A 1 139 ? 19.661 -6.021 -17.005 1.00 85.12 139 PRO A N 1
ATOM 1141 C CA . PRO A 1 139 ? 18.236 -6.303 -17.079 1.00 85.12 139 PRO A CA 1
ATOM 1142 C C . PRO A 1 139 ? 17.714 -6.309 -18.518 1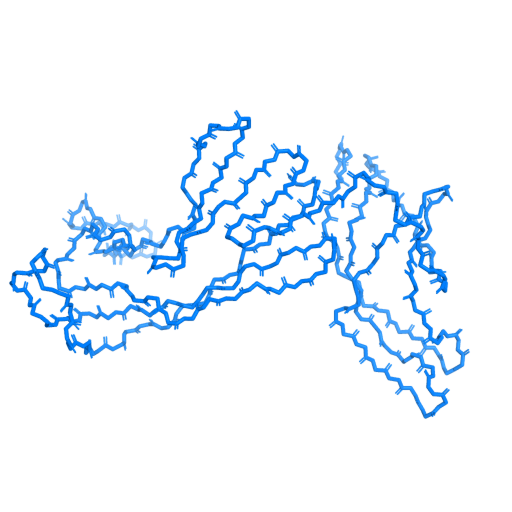.00 85.12 139 PRO A C 1
ATOM 1144 O O . PRO A 1 139 ? 18.016 -5.408 -19.308 1.00 85.12 139 PRO A O 1
ATOM 1147 N N . LEU A 1 140 ? 16.838 -7.263 -18.843 1.00 86.56 140 LEU A N 1
ATOM 1148 C CA . LEU A 1 140 ? 16.101 -7.264 -20.107 1.00 86.56 140 LEU A CA 1
ATOM 1149 C C . LEU A 1 140 ? 15.317 -5.965 -20.281 1.00 86.56 140 LEU A C 1
ATOM 1151 O O . LEU A 1 140 ? 15.311 -5.389 -21.371 1.00 86.56 140 LEU A O 1
ATOM 1155 N N . LYS A 1 141 ? 14.652 -5.489 -19.222 1.00 89.75 141 LYS A N 1
ATOM 1156 C CA . LYS A 1 141 ? 13.995 -4.179 -19.224 1.00 89.75 141 LYS A CA 1
ATOM 1157 C C . LYS A 1 141 ? 13.710 -3.659 -17.822 1.00 89.75 141 LYS A C 1
ATOM 1159 O O . LYS A 1 141 ? 13.050 -4.340 -17.047 1.00 89.75 141 LYS A O 1
ATOM 1164 N N . THR A 1 142 ? 14.055 -2.407 -17.539 1.00 89.25 142 THR A N 1
ATOM 1165 C CA . THR A 1 142 ? 13.541 -1.702 -16.351 1.00 89.25 142 THR A CA 1
ATOM 1166 C C . THR A 1 142 ? 12.373 -0.792 -16.714 1.00 89.25 142 THR A C 1
ATOM 1168 O O . THR A 1 142 ? 12.270 -0.303 -17.846 1.00 89.25 142 THR A O 1
ATOM 1171 N N . GLU A 1 143 ? 11.492 -0.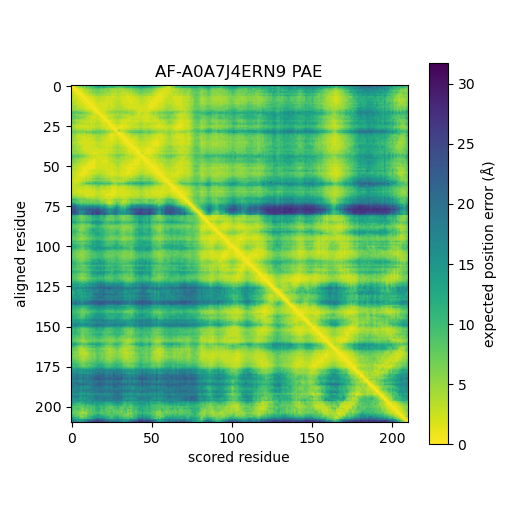514 -15.753 1.00 87.00 143 GLU A N 1
ATOM 1172 C CA . GLU A 1 143 ? 10.494 0.553 -15.908 1.00 87.00 143 GLU A CA 1
ATOM 1173 C C . GLU A 1 143 ? 11.135 1.917 -16.161 1.00 87.00 143 GLU A C 1
ATOM 1175 O O . GLU A 1 143 ? 10.546 2.743 -16.856 1.00 87.00 143 GLU A O 1
ATOM 1180 N N . GLY A 1 144 ? 12.345 2.153 -15.639 1.00 84.50 144 GLY A N 1
ATOM 1181 C CA . GLY A 1 144 ? 13.137 3.349 -15.921 1.00 84.50 144 GLY A CA 1
ATOM 1182 C C . GLY A 1 144 ? 13.609 3.462 -17.373 1.00 84.50 144 GLY A C 1
ATOM 1183 O O . GLY A 1 144 ? 14.034 4.536 -17.788 1.00 84.50 144 GLY A O 1
ATOM 1184 N N . GLY A 1 145 ? 13.494 2.393 -18.167 1.00 84.62 145 GLY A N 1
ATOM 1185 C CA . GLY A 1 145 ? 13.812 2.394 -19.592 1.00 84.62 145 GLY A CA 1
ATOM 1186 C C . GLY A 1 145 ? 15.169 1.792 -19.951 1.00 84.62 145 GLY A C 1
ATOM 1187 O O . GLY A 1 145 ? 15.494 1.752 -21.141 1.00 84.62 145 GLY A O 1
ATOM 1188 N N . GLU A 1 146 ? 15.916 1.258 -18.987 1.00 86.81 146 GLU A N 1
ATOM 1189 C CA . GLU A 1 146 ? 17.174 0.535 -19.220 1.00 86.81 146 GLU A CA 1
ATOM 1190 C C . GLU A 1 146 ? 16.912 -0.846 -19.852 1.00 86.81 146 GLU A C 1
ATOM 1192 O O . GLU A 1 146 ? 15.762 -1.292 -19.963 1.00 86.81 146 GLU A O 1
ATOM 1197 N N . GLY A 1 147 ? 17.962 -1.502 -20.347 1.00 85.69 147 GLY A N 1
ATOM 1198 C CA . GLY A 1 147 ? 17.875 -2.805 -21.014 1.00 85.69 147 GLY A CA 1
ATOM 1199 C C . GLY A 1 147 ? 17.532 -2.739 -22.507 1.00 85.69 147 GLY A C 1
ATOM 1200 O O . GLY A 1 147 ? 17.827 -1.768 -23.211 1.00 85.69 147 GLY A O 1
ATOM 1201 N N . VAL A 1 148 ? 16.880 -3.785 -23.014 1.00 82.19 148 VAL A N 1
ATOM 1202 C CA . VAL A 1 148 ? 16.556 -3.978 -24.435 1.00 82.19 148 VAL A CA 1
ATOM 1203 C C . VAL A 1 148 ? 15.686 -2.830 -24.976 1.00 82.19 148 VAL A C 1
ATOM 1205 O O . VAL A 1 148 ? 14.752 -2.348 -24.334 1.00 82.19 148 VAL A O 1
ATOM 1208 N N . LYS A 1 149 ? 15.978 -2.367 -26.199 1.00 78.06 149 LYS A N 1
ATOM 1209 C CA . LYS A 1 149 ? 15.382 -1.141 -26.778 1.00 78.06 149 LYS A CA 1
ATOM 1210 C C . LYS A 1 149 ? 13.884 -1.237 -27.098 1.00 78.06 149 LYS A C 1
ATOM 1212 O O . LYS A 1 149 ? 13.173 -0.228 -27.030 1.00 78.06 149 LYS A O 1
ATOM 1217 N N . TYR A 1 150 ? 13.428 -2.424 -27.496 1.00 78.94 150 TYR A N 1
ATOM 1218 C CA . TYR A 1 150 ? 12.120 -2.630 -28.125 1.00 78.94 150 TYR A CA 1
ATOM 1219 C C . TYR A 1 150 ? 10.967 -2.743 -27.124 1.00 78.94 150 TYR A C 1
ATOM 1221 O O . TYR A 1 150 ? 9.871 -2.264 -27.416 1.00 78.94 150 TYR A O 1
ATOM 1229 N N . GLY A 1 151 ? 11.231 -3.317 -25.947 1.00 82.38 151 GLY A N 1
ATOM 1230 C CA . GLY A 1 151 ? 10.255 -3.422 -24.870 1.00 82.38 151 GLY A CA 1
ATOM 1231 C C . GLY A 1 151 ? 10.103 -2.111 -24.102 1.00 82.38 151 GLY A C 1
ATOM 1232 O O . GLY A 1 151 ? 11.041 -1.315 -24.018 1.00 82.38 151 GLY A O 1
ATOM 1233 N N . SER A 1 152 ? 8.923 -1.864 -23.541 1.00 86.31 152 SER A N 1
ATOM 1234 C CA . SER A 1 152 ? 8.706 -0.739 -22.630 1.00 86.31 152 SER A CA 1
ATOM 1235 C C . SER A 1 152 ? 7.503 -0.981 -21.743 1.00 86.31 152 SER A C 1
ATOM 1237 O O . SER A 1 152 ? 6.488 -1.530 -22.172 1.00 86.31 152 SER A O 1
ATOM 1239 N N . TYR A 1 153 ? 7.617 -0.485 -20.521 1.00 87.69 153 TYR A N 1
ATOM 1240 C CA . TYR A 1 153 ? 6.487 -0.331 -19.630 1.00 87.69 153 TYR A CA 1
ATOM 1241 C C . TYR A 1 153 ? 5.658 0.884 -20.044 1.00 87.69 153 TYR A C 1
ATOM 1243 O O . TYR A 1 153 ? 6.189 1.854 -20.602 1.00 87.69 153 TYR A O 1
ATOM 1251 N N . ARG A 1 154 ? 4.353 0.814 -19.792 1.00 86.94 154 ARG A N 1
ATOM 1252 C CA . ARG A 1 154 ? 3.404 1.904 -19.996 1.00 86.94 154 ARG A CA 1
ATOM 1253 C C . ARG A 1 154 ? 2.479 1.991 -18.791 1.00 86.94 154 ARG A C 1
ATOM 1255 O O . ARG A 1 154 ? 1.823 1.014 -18.446 1.00 86.94 154 ARG A O 1
ATOM 1262 N N . MET A 1 155 ? 2.399 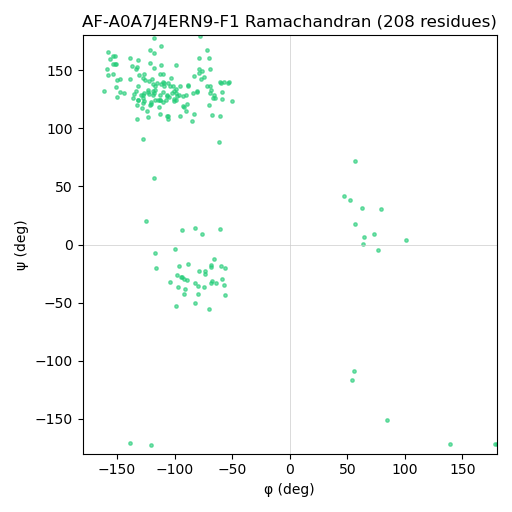3.178 -18.195 1.00 87.06 155 MET A N 1
ATOM 1263 C CA . MET A 1 155 ? 1.426 3.462 -17.142 1.00 87.06 155 MET A CA 1
ATOM 1264 C C . MET A 1 155 ? 0.011 3.417 -17.738 1.00 87.06 155 MET A C 1
ATOM 1266 O O . MET A 1 155 ? -0.261 4.065 -18.756 1.00 87.06 155 MET A O 1
ATOM 1270 N N . LYS A 1 156 ? -0.857 2.607 -17.130 1.00 87.38 156 LYS A N 1
ATOM 1271 C CA . LYS A 1 156 ? -2.255 2.417 -17.530 1.00 87.38 156 LYS A CA 1
ATOM 1272 C C . LYS A 1 156 ? -3.181 3.249 -16.658 1.00 87.38 156 LYS A C 1
ATOM 1274 O O . LYS A 1 156 ? -3.995 4.004 -17.183 1.00 87.38 156 LYS A O 1
ATOM 1279 N N . ASN A 1 157 ? -3.050 3.103 -15.343 1.00 86.94 157 ASN A N 1
ATOM 1280 C CA . ASN A 1 157 ? -3.880 3.808 -14.384 1.00 86.94 157 ASN A CA 1
ATOM 1281 C C . ASN A 1 157 ? -3.137 4.053 -13.066 1.00 86.94 157 ASN A C 1
ATOM 1283 O O . ASN A 1 157 ? -2.212 3.325 -12.696 1.00 86.94 157 ASN A O 1
ATOM 1287 N N . PHE A 1 158 ? -3.572 5.087 -12.355 1.00 85.56 158 PHE A N 1
ATOM 1288 C CA . PHE A 1 158 ? -3.034 5.503 -11.072 1.00 85.56 158 PHE A CA 1
ATOM 1289 C C . PHE A 1 158 ? -4.148 6.093 -10.217 1.00 85.56 158 PHE A C 1
ATOM 1291 O O . PHE A 1 158 ? -4.865 6.987 -10.669 1.00 85.56 158 PHE A O 1
ATOM 1298 N N . TRP A 1 159 ? -4.249 5.649 -8.968 1.00 87.12 159 TRP A N 1
ATOM 1299 C CA . TRP A 1 159 ? -5.137 6.276 -7.999 1.00 87.12 159 TRP A CA 1
ATOM 1300 C C . TRP A 1 159 ? -4.682 6.002 -6.565 1.00 87.12 159 TRP A C 1
ATOM 1302 O O . TRP A 1 159 ? -3.918 5.072 -6.287 1.00 87.12 159 TRP A O 1
ATOM 1312 N N . ILE A 1 160 ? -5.151 6.845 -5.651 1.00 84.56 160 ILE A N 1
ATOM 1313 C CA . ILE A 1 160 ? -4.873 6.742 -4.222 1.00 84.56 160 ILE A CA 1
ATOM 1314 C C . ILE A 1 160 ? -6.190 6.445 -3.528 1.00 84.56 160 ILE A C 1
ATOM 1316 O O . ILE A 1 160 ? -7.142 7.209 -3.668 1.00 84.56 160 ILE A O 1
ATOM 1320 N N . ASP A 1 161 ? -6.204 5.353 -2.777 1.00 84.19 161 ASP A N 1
ATOM 1321 C CA . ASP A 1 161 ? -7.303 4.978 -1.897 1.00 84.19 161 ASP A CA 1
ATOM 1322 C C . ASP A 1 161 ? -6.806 4.948 -0.455 1.00 84.19 161 ASP A C 1
ATOM 1324 O O . ASP A 1 161 ? -5.605 4.874 -0.197 1.00 84.19 161 ASP A O 1
ATOM 1328 N N . GLY A 1 162 ? -7.730 4.927 0.495 1.00 74.94 162 GLY A N 1
ATOM 1329 C CA . GLY A 1 162 ? -7.415 4.622 1.881 1.00 74.94 162 GLY A CA 1
ATOM 1330 C C . GLY A 1 162 ? -8.155 5.505 2.867 1.00 74.94 162 GLY A C 1
ATOM 1331 O O . GLY A 1 162 ? -9.051 6.280 2.527 1.00 74.94 162 GLY A O 1
ATOM 1332 N N . SER A 1 163 ? -7.757 5.372 4.119 1.00 76.06 163 SER A N 1
ATOM 1333 C CA . SER A 1 163 ? -8.335 6.045 5.267 1.00 76.06 163 SER A CA 1
ATOM 1334 C C . SER A 1 163 ? -7.345 7.063 5.852 1.00 76.06 163 SER A C 1
ATOM 1336 O O . SER A 1 163 ? -6.165 7.092 5.494 1.00 76.06 163 SER A O 1
ATOM 1338 N N . PRO A 1 164 ? -7.766 7.918 6.796 1.00 76.06 164 PRO A N 1
ATOM 1339 C CA . PRO A 1 164 ? -6.843 8.823 7.481 1.00 76.06 164 PRO A CA 1
ATOM 1340 C C . PRO A 1 164 ? -5.666 8.124 8.187 1.00 76.06 164 PRO A C 1
ATOM 1342 O O . PRO A 1 164 ? -4.665 8.781 8.458 1.00 76.06 164 PRO A O 1
ATOM 1345 N N . ILE A 1 165 ? -5.783 6.822 8.486 1.00 80.81 165 ILE A N 1
ATOM 1346 C CA . ILE A 1 165 ? -4.738 6.029 9.153 1.00 80.81 165 ILE A CA 1
ATOM 1347 C C . ILE A 1 165 ? -3.844 5.249 8.185 1.00 80.81 165 ILE A C 1
ATOM 1349 O O . ILE A 1 165 ? -2.750 4.852 8.576 1.00 80.81 165 ILE A O 1
ATOM 1353 N N . ARG A 1 166 ? -4.278 5.040 6.937 1.00 84.44 166 ARG A N 1
ATOM 1354 C CA . ARG A 1 166 ? -3.535 4.276 5.931 1.00 84.44 166 ARG A CA 1
ATOM 1355 C C . ARG A 1 166 ? -3.849 4.793 4.540 1.00 84.44 166 ARG A C 1
ATOM 1357 O O . ARG A 1 166 ? -5.007 4.839 4.141 1.00 84.44 166 ARG A O 1
ATOM 1364 N N . GLN A 1 167 ? -2.818 5.126 3.777 1.00 86.00 167 GLN A N 1
ATOM 1365 C CA . GLN A 1 167 ? -2.959 5.481 2.367 1.00 86.00 167 GLN A CA 1
ATOM 1366 C C . GLN A 1 167 ? -2.374 4.378 1.492 1.00 86.00 167 GLN A C 1
ATOM 1368 O O . GLN A 1 167 ? -1.324 3.811 1.796 1.00 86.00 167 GLN A O 1
ATOM 1373 N N . VAL A 1 168 ? -3.059 4.068 0.399 1.00 87.44 168 VAL A N 1
ATOM 1374 C CA . VAL A 1 168 ? -2.704 3.006 -0.538 1.00 87.44 168 VAL A CA 1
ATOM 1375 C C . VAL A 1 168 ? -2.567 3.607 -1.924 1.00 87.44 168 VAL A C 1
ATOM 1377 O O . VAL A 1 168 ? -3.536 4.071 -2.521 1.00 87.44 168 VAL A O 1
ATOM 1380 N N . ILE A 1 169 ? -1.350 3.571 -2.457 1.00 87.19 169 ILE A N 1
ATOM 1381 C CA . ILE A 1 169 ? -1.086 3.988 -3.830 1.00 87.19 169 ILE A CA 1
ATOM 1382 C C . ILE A 1 169 ? -1.231 2.770 -4.739 1.00 87.19 169 ILE A C 1
ATOM 1384 O O . ILE A 1 169 ? -0.443 1.820 -4.648 1.00 87.19 169 ILE A O 1
ATOM 1388 N N . ASN A 1 170 ? -2.224 2.811 -5.623 1.00 88.88 170 ASN A N 1
ATOM 1389 C CA . ASN A 1 170 ? -2.463 1.800 -6.644 1.00 88.88 170 ASN A CA 1
ATOM 1390 C C . ASN A 1 170 ? -1.865 2.263 -7.976 1.00 88.88 170 ASN A C 1
ATOM 1392 O O . ASN A 1 170 ? -2.141 3.369 -8.443 1.00 88.88 170 ASN A O 1
ATOM 1396 N N . ILE A 1 171 ? -1.051 1.406 -8.593 1.00 88.31 171 ILE A N 1
ATOM 1397 C CA . ILE A 1 171 ? -0.409 1.686 -9.882 1.00 88.31 171 ILE A CA 1
ATOM 1398 C C . ILE A 1 171 ? -0.624 0.485 -10.793 1.00 88.31 171 ILE A C 1
ATOM 1400 O O . ILE A 1 171 ? -0.253 -0.637 -10.441 1.00 88.31 171 ILE A O 1
ATOM 1404 N N . GLU A 1 172 ? -1.195 0.726 -11.966 1.00 90.06 172 GLU A N 1
ATOM 1405 C CA . GLU A 1 172 ? -1.332 -0.265 -13.028 1.00 90.06 172 GLU A CA 1
ATOM 1406 C C . GLU A 1 172 ? -0.363 0.060 -14.160 1.00 90.06 172 GLU A C 1
ATOM 1408 O O . GLU A 1 172 ? -0.361 1.167 -14.710 1.00 90.06 172 GLU A O 1
ATOM 1413 N N . VAL A 1 173 ? 0.472 -0.917 -14.497 1.00 89.19 173 VAL A N 1
ATOM 1414 C CA . VAL A 1 173 ? 1.508 -0.803 -15.518 1.00 89.19 173 VAL A CA 1
ATOM 1415 C C . VAL A 1 173 ? 1.448 -2.031 -16.410 1.00 89.19 173 VAL A C 1
ATOM 1417 O O . VAL A 1 173 ? 1.438 -3.158 -15.924 1.00 89.19 173 VAL A O 1
ATOM 1420 N N . ASP A 1 174 ? 1.472 -1.808 -17.716 1.00 89.06 174 ASP A N 1
ATOM 1421 C CA . ASP A 1 174 ? 1.540 -2.878 -18.704 1.00 89.06 174 ASP A CA 1
ATOM 1422 C C . ASP A 1 174 ? 2.941 -2.929 -19.312 1.00 89.06 174 ASP A C 1
ATOM 1424 O O . ASP A 1 174 ? 3.538 -1.892 -19.628 1.00 89.06 174 ASP A O 1
ATOM 1428 N N . TYR A 1 175 ? 3.464 -4.135 -19.513 1.00 88.31 175 TYR A N 1
ATOM 1429 C CA . TYR A 1 175 ? 4.698 -4.354 -20.257 1.00 88.31 175 TYR A CA 1
ATOM 1430 C C . TYR A 1 175 ? 4.394 -4.810 -21.684 1.00 88.31 175 TYR A C 1
ATOM 1432 O O . TYR A 1 175 ? 3.760 -5.844 -21.914 1.00 88.31 175 TYR A O 1
ATOM 1440 N N . PHE A 1 176 ? 4.912 -4.059 -22.655 1.00 86.06 176 PHE A N 1
ATOM 1441 C CA . PHE A 1 176 ? 4.811 -4.382 -24.074 1.00 86.06 176 PHE A CA 1
ATOM 1442 C C . PHE A 1 176 ? 6.175 -4.774 -24.621 1.00 86.06 176 PHE A C 1
ATOM 1444 O O . PHE A 1 176 ? 7.147 -4.036 -24.456 1.00 86.06 176 PHE A O 1
ATOM 1451 N N . SER A 1 177 ? 6.237 -5.895 -25.339 1.00 84.50 177 SER A N 1
ATOM 1452 C CA . SER A 1 177 ? 7.478 -6.354 -25.977 1.00 84.50 177 SER A CA 1
ATOM 1453 C C . SER A 1 177 ? 7.850 -5.530 -27.214 1.00 84.50 177 SER A C 1
ATOM 1455 O O . SER A 1 177 ? 9.016 -5.508 -27.607 1.00 84.50 177 SER A O 1
ATOM 1457 N N . LEU A 1 178 ? 6.871 -4.869 -27.846 1.00 83.56 178 LEU A N 1
ATOM 1458 C CA . LEU A 1 178 ? 7.064 -4.106 -29.077 1.00 83.56 178 LEU A CA 1
ATOM 1459 C C . LEU A 1 178 ? 6.375 -2.742 -29.021 1.00 83.56 178 LEU A C 1
ATOM 1461 O O . LEU A 1 178 ? 5.168 -2.631 -28.783 1.00 83.56 178 LEU A O 1
ATOM 1465 N N . ARG A 1 179 ? 7.143 -1.705 -29.361 1.00 82.81 179 ARG A N 1
ATOM 1466 C CA . ARG A 1 179 ? 6.656 -0.336 -29.553 1.00 82.81 179 ARG A CA 1
ATOM 1467 C C . ARG A 1 179 ? 7.143 0.267 -30.872 1.00 82.81 179 ARG A C 1
ATOM 1469 O O . ARG A 1 179 ? 8.260 -0.010 -31.308 1.00 82.81 179 ARG A O 1
ATOM 1476 N N . TRP A 1 180 ? 6.317 1.107 -31.499 1.00 75.44 180 TRP A N 1
ATOM 1477 C CA . TRP A 1 180 ? 6.679 1.883 -32.694 1.00 75.44 180 TRP A CA 1
ATOM 1478 C C . TRP A 1 180 ? 6.579 3.388 -32.423 1.00 75.44 180 TRP A C 1
ATOM 1480 O O . TRP A 1 180 ? 5.565 3.811 -31.863 1.00 75.44 180 TRP A O 1
ATOM 1490 N N . PRO A 1 181 ? 7.527 4.219 -32.884 1.00 76.94 181 PRO A N 1
ATOM 1491 C CA . PRO A 1 181 ? 8.707 3.856 -33.671 1.00 76.94 181 PRO A CA 1
ATOM 1492 C C . PRO A 1 181 ? 9.814 3.229 -32.809 1.00 76.94 181 PRO A C 1
ATOM 1494 O O . PRO A 1 181 ? 10.028 3.630 -31.670 1.00 76.94 181 PRO A O 1
ATOM 1497 N N . TYR A 1 182 ? 10.508 2.222 -33.352 1.00 69.56 182 TYR A N 1
ATOM 1498 C CA . TYR A 1 182 ? 11.590 1.520 -32.640 1.00 69.56 182 TYR A CA 1
ATOM 1499 C C . TYR A 1 182 ? 12.971 2.173 -32.829 1.00 69.56 182 TYR A C 1
ATOM 1501 O O . TYR A 1 182 ? 13.903 1.903 -32.075 1.00 69.56 182 TYR A O 1
ATOM 1509 N N . ARG A 1 183 ? 13.108 3.038 -33.840 1.00 68.38 183 ARG A N 1
ATOM 1510 C CA . ARG A 1 183 ? 14.227 3.971 -34.044 1.00 68.38 183 ARG A CA 1
ATOM 1511 C C . ARG A 1 183 ? 13.659 5.377 -33.832 1.00 68.38 183 ARG A C 1
ATOM 1513 O O . ARG A 1 183 ? 12.561 5.626 -34.313 1.00 68.38 183 ARG A O 1
ATOM 1520 N N . LEU A 1 184 ? 14.384 6.270 -33.148 1.00 75.56 184 LEU A N 1
ATOM 1521 C CA . LEU A 1 184 ? 13.937 7.625 -32.741 1.00 75.56 184 LEU A CA 1
ATOM 1522 C C . LEU A 1 184 ? 13.028 7.688 -31.500 1.00 75.56 184 LEU A C 1
ATOM 1524 O O . LEU A 1 184 ? 12.204 8.594 -31.389 1.00 75.56 184 LEU A O 1
ATOM 1528 N N . VAL A 1 185 ? 13.192 6.763 -30.551 1.00 70.81 185 VAL A N 1
ATOM 1529 C CA . VAL A 1 185 ? 12.427 6.766 -29.288 1.00 70.81 185 VAL A CA 1
ATOM 1530 C C . VAL A 1 185 ? 12.611 8.077 -28.507 1.00 70.81 185 VAL A C 1
ATOM 1532 O O . VAL A 1 185 ? 11.657 8.566 -27.911 1.00 70.81 185 VAL A O 1
ATOM 1535 N N . ASP A 1 186 ? 13.800 8.681 -28.566 1.00 71.88 186 ASP A N 1
ATOM 1536 C CA . ASP A 1 186 ? 14.108 9.926 -27.846 1.00 71.88 186 ASP A CA 1
ATOM 1537 C C . ASP A 1 186 ? 13.435 11.159 -28.469 1.00 71.88 186 ASP A C 1
ATOM 1539 O O . ASP A 1 186 ? 13.175 12.146 -27.787 1.00 71.88 186 ASP A O 1
ATOM 1543 N N . ALA A 1 187 ? 13.123 11.100 -29.769 1.00 76.69 187 ALA A N 1
ATOM 1544 C CA . ALA A 1 187 ? 12.506 12.202 -30.506 1.00 76.69 187 ALA A CA 1
ATOM 1545 C C . ALA A 1 187 ? 10.984 12.049 -30.646 1.00 76.69 187 ALA A C 1
ATOM 1547 O O . ALA A 1 187 ? 10.272 13.038 -30.814 1.00 76.69 187 ALA A O 1
ATOM 1548 N N . LEU A 1 188 ? 10.467 10.816 -30.614 1.00 74.56 188 LEU A N 1
ATOM 1549 C CA . LEU A 1 188 ? 9.066 10.513 -30.891 1.00 74.56 188 LEU A CA 1
ATOM 1550 C C . LEU A 1 188 ? 8.474 9.603 -29.818 1.00 74.56 188 LEU A C 1
ATOM 1552 O O . LEU A 1 188 ? 8.919 8.473 -29.617 1.00 74.56 188 LEU A O 1
ATOM 1556 N N . LYS A 1 189 ? 7.375 10.060 -29.202 1.00 75.94 189 LYS A N 1
ATOM 1557 C CA . LYS A 1 189 ? 6.578 9.216 -28.306 1.00 75.94 189 LYS A CA 1
ATOM 1558 C C . LYS A 1 189 ? 6.036 7.991 -29.067 1.00 75.94 189 LYS A C 1
ATOM 1560 O O . LYS A 1 189 ? 5.579 8.145 -30.207 1.00 75.94 189 LYS A O 1
ATOM 1565 N N . PRO A 1 190 ? 6.030 6.792 -28.454 1.00 78.94 190 PRO A N 1
ATOM 1566 C CA . PRO A 1 190 ? 5.495 5.597 -29.092 1.00 78.94 190 PRO A CA 1
ATOM 1567 C C . PRO A 1 190 ? 4.020 5.755 -29.475 1.00 78.94 190 PRO A C 1
ATOM 1569 O O . PRO A 1 190 ? 3.173 6.053 -28.633 1.00 78.94 190 PRO A O 1
ATOM 1572 N N . LYS A 1 191 ? 3.716 5.528 -30.754 1.00 78.88 191 LYS A N 1
ATOM 1573 C CA . LYS A 1 191 ? 2.362 5.586 -31.325 1.00 78.88 191 LYS A CA 1
ATOM 1574 C C . LYS A 1 191 ? 1.665 4.232 -31.315 1.00 78.88 191 LYS A C 1
ATOM 1576 O O . LYS A 1 191 ? 0.443 4.178 -31.243 1.00 78.88 191 LYS A O 1
ATOM 1581 N N . ILE A 1 192 ? 2.430 3.145 -31.408 1.00 78.81 192 ILE A N 1
ATOM 1582 C CA . ILE A 1 192 ? 1.891 1.784 -31.455 1.00 78.81 192 ILE A CA 1
ATOM 1583 C C . ILE A 1 192 ? 2.505 0.979 -30.322 1.00 78.81 192 ILE A C 1
ATOM 1585 O O . ILE A 1 192 ? 3.723 0.977 -30.151 1.00 78.81 192 ILE A O 1
ATOM 1589 N N . TRP A 1 193 ? 1.642 0.266 -29.609 1.00 78.19 193 TRP A N 1
ATOM 1590 C CA . TRP A 1 193 ? 1.977 -0.683 -28.557 1.00 78.19 193 TRP A CA 1
ATOM 1591 C C . TRP A 1 193 ? 1.416 -2.039 -28.979 1.00 78.19 193 TRP A C 1
ATOM 1593 O O . TRP A 1 193 ? 0.223 -2.144 -29.268 1.00 78.19 193 TRP A O 1
ATOM 1603 N N . ARG A 1 194 ? 2.270 -3.056 -29.109 1.00 76.31 194 ARG A N 1
ATOM 1604 C CA . ARG A 1 194 ? 1.872 -4.400 -29.549 1.00 76.31 194 ARG A CA 1
ATOM 1605 C C . ARG A 1 194 ? 2.464 -5.463 -28.642 1.00 76.31 194 ARG A C 1
ATOM 1607 O O . ARG A 1 194 ? 3.522 -5.266 -28.055 1.00 76.31 194 ARG A O 1
ATOM 1614 N N . HIS A 1 195 ? 1.755 -6.589 -28.589 1.00 78.31 195 HIS A N 1
ATOM 1615 C CA . HIS A 1 195 ? 2.073 -7.738 -27.745 1.00 78.31 195 HIS A CA 1
ATOM 1616 C C . HIS A 1 195 ? 2.152 -7.303 -26.277 1.00 78.31 195 HIS A C 1
ATOM 1618 O O . HIS A 1 195 ? 3.240 -7.184 -25.712 1.00 78.31 195 HIS A O 1
ATOM 1624 N N . ASN A 1 196 ? 0.982 -7.003 -25.693 1.00 80.12 196 ASN A N 1
ATOM 1625 C CA . ASN A 1 196 ? 0.873 -6.873 -24.243 1.00 80.12 196 ASN A CA 1
ATOM 1626 C C . ASN A 1 196 ? 1.270 -8.222 -23.649 1.00 80.12 196 ASN A C 1
ATOM 1628 O O . ASN A 1 196 ? 0.590 -9.223 -23.873 1.00 80.12 196 ASN A O 1
ATOM 1632 N N . PHE A 1 197 ? 2.417 -8.248 -22.988 1.00 77.06 197 PHE A N 1
ATOM 1633 C CA . PHE A 1 197 ? 2.981 -9.479 -22.469 1.00 77.06 197 PHE A CA 1
ATOM 1634 C C . PHE A 1 197 ? 2.510 -9.719 -21.038 1.00 77.06 197 PHE A C 1
ATOM 1636 O O . PHE A 1 197 ? 2.240 -10.860 -20.668 1.00 77.06 197 PHE A O 1
ATOM 1643 N N . ARG A 1 198 ? 2.406 -8.649 -20.236 1.00 79.81 198 ARG A N 1
ATOM 1644 C CA . ARG A 1 198 ? 1.966 -8.710 -18.839 1.00 79.81 198 ARG A CA 1
ATOM 1645 C C . ARG A 1 198 ? 1.284 -7.421 -18.405 1.00 79.81 198 ARG A C 1
ATOM 1647 O O . ARG A 1 198 ? 1.830 -6.337 -18.597 1.00 79.81 198 ARG A O 1
ATOM 1654 N N . GLU A 1 199 ? 0.166 -7.588 -17.711 1.00 83.69 199 GLU A N 1
ATOM 1655 C CA . GLU A 1 199 ? -0.481 -6.544 -16.918 1.00 83.69 199 GLU A CA 1
ATOM 1656 C C . GLU A 1 199 ? -0.032 -6.687 -15.462 1.00 83.69 199 GLU A C 1
ATOM 1658 O O . GLU A 1 199 ? -0.074 -7.782 -14.894 1.00 83.69 199 GLU A O 1
ATOM 1663 N N . LEU A 1 200 ? 0.439 -5.597 -14.859 1.00 83.88 200 LEU A N 1
ATOM 1664 C CA . LEU A 1 200 ? 1.003 -5.597 -13.513 1.00 83.88 200 LEU A CA 1
ATOM 1665 C C . LEU A 1 200 ? 0.297 -4.550 -12.660 1.00 83.88 200 LEU A C 1
ATOM 1667 O O . LEU A 1 200 ? 0.180 -3.384 -13.034 1.00 83.88 200 LEU A O 1
ATOM 1671 N N . ARG A 1 201 ? -0.144 -4.969 -11.472 1.00 83.69 201 ARG A N 1
ATOM 1672 C CA . ARG A 1 201 ? -0.760 -4.087 -10.482 1.00 83.69 201 ARG A CA 1
ATOM 1673 C C . ARG A 1 201 ? 0.086 -4.043 -9.222 1.00 83.69 201 ARG A C 1
ATOM 1675 O O . ARG A 1 201 ? 0.336 -5.067 -8.590 1.00 83.69 201 ARG A O 1
ATOM 1682 N N . LYS A 1 202 ? 0.478 -2.835 -8.836 1.00 86.81 202 LYS A N 1
ATOM 1683 C CA . LYS A 1 202 ? 1.279 -2.557 -7.648 1.00 86.81 202 LYS A CA 1
ATOM 1684 C C . LYS A 1 202 ? 0.426 -1.853 -6.611 1.00 86.81 202 LYS A C 1
ATOM 1686 O O . LYS A 1 202 ? -0.366 -0.970 -6.944 1.00 86.81 202 LYS A O 1
ATOM 1691 N N . ARG A 1 203 ? 0.615 -2.236 -5.354 1.00 82.50 203 ARG A N 1
ATOM 1692 C CA . ARG A 1 203 ? -0.018 -1.599 -4.200 1.00 82.50 203 ARG A CA 1
ATOM 1693 C C . ARG A 1 203 ? 1.065 -1.250 -3.200 1.00 82.50 203 ARG A C 1
ATOM 1695 O O . ARG A 1 203 ? 1.744 -2.146 -2.712 1.00 82.50 203 ARG A O 1
ATOM 1702 N N . ASN A 1 204 ? 1.223 0.040 -2.932 1.00 81.25 204 ASN A N 1
ATOM 1703 C CA . ASN A 1 204 ? 2.164 0.540 -1.939 1.00 81.25 204 ASN A CA 1
ATOM 1704 C C . ASN A 1 204 ? 1.367 1.082 -0.759 1.00 81.25 204 ASN A C 1
ATOM 1706 O O . ASN A 1 204 ? 0.512 1.950 -0.945 1.00 81.25 204 ASN A O 1
ATOM 1710 N N . TYR A 1 205 ? 1.632 0.546 0.426 1.00 78.75 205 TYR A N 1
ATOM 1711 C CA . TYR A 1 205 ? 0.938 0.904 1.656 1.00 78.75 205 TYR A CA 1
ATOM 1712 C C . TYR A 1 205 ? 1.777 1.898 2.450 1.00 78.75 205 TYR A C 1
ATOM 1714 O O . TYR A 1 205 ? 2.982 1.706 2.604 1.00 78.75 205 TYR A O 1
ATOM 1722 N N . TYR A 1 206 ? 1.129 2.952 2.936 1.00 77.31 206 TYR A N 1
ATOM 1723 C CA . TYR A 1 206 ? 1.749 3.993 3.740 1.00 77.31 206 TYR A CA 1
ATOM 1724 C C . TYR A 1 206 ? 0.980 4.175 5.034 1.00 77.31 206 TYR A C 1
ATOM 1726 O O . TYR A 1 206 ? -0.222 4.453 5.033 1.00 77.31 206 TYR A O 1
ATOM 1734 N N . GLU A 1 207 ? 1.716 4.035 6.126 1.00 73.88 207 GLU A N 1
ATOM 1735 C CA . GLU A 1 207 ? 1.226 4.081 7.494 1.00 73.88 207 GLU A CA 1
ATOM 1736 C C . GLU A 1 207 ? 2.044 5.126 8.270 1.00 73.88 207 GLU A C 1
ATOM 1738 O O . GLU A 1 207 ? 3.222 5.331 7.972 1.00 73.88 207 GLU A O 1
ATOM 1743 N N . PRO A 1 208 ? 1.444 5.830 9.242 1.00 64.00 208 PRO A N 1
ATOM 1744 C CA . PRO A 1 208 ? 2.097 6.927 9.954 1.00 64.00 208 PRO A CA 1
ATOM 1745 C C . PRO A 1 208 ? 3.262 6.503 10.867 1.00 64.00 208 PRO A C 1
ATOM 1747 O O . PRO A 1 208 ? 4.053 7.368 11.242 1.00 64.00 208 PRO A O 1
ATOM 1750 N N . GLU A 1 209 ? 3.371 5.221 11.237 1.00 59.78 209 GLU A N 1
ATOM 1751 C CA . GLU A 1 209 ? 4.334 4.718 12.239 1.00 59.78 209 GLU A CA 1
ATOM 1752 C C . GLU A 1 209 ? 5.250 3.580 11.739 1.00 59.78 209 GLU A C 1
ATOM 1754 O O . GLU A 1 209 ? 5.835 2.866 12.552 1.00 59.78 209 GLU A O 1
ATOM 1759 N N . GLY A 1 210 ? 5.402 3.428 10.418 1.00 46.78 210 GLY A N 1
ATOM 1760 C CA . GLY A 1 210 ? 6.332 2.475 9.787 1.00 46.78 210 GLY A CA 1
ATOM 1761 C C . GLY A 1 210 ? 7.686 3.067 9.410 1.00 46.78 210 GLY A C 1
ATOM 1762 O O . GLY A 1 210 ? 7.747 4.281 9.096 1.00 46.78 210 GLY A O 1
#

Radius of gyration: 22.9 Å; Cα contacts (8 Å, |Δi|>4): 428; chains: 1; bounding box: 57×43×62 Å

Solvent-accessible surface area (backbone atoms only — not comparable to full-atom values): 12378 Å² total; per-residue (Å²): 93,93,51,70,44,72,44,82,46,78,47,85,45,76,48,54,86,77,71,43,68,59,80,28,17,34,36,39,95,93,47,68,37,68,58,42,80,78,46,74,46,60,50,93,89,55,12,30,38,34,38,33,37,33,35,76,44,64,30,51,47,76,57,79,68,68,74,42,85,29,66,59,61,50,78,85,66,88,81,66,56,58,45,78,57,91,57,32,42,38,39,86,78,41,34,38,39,53,41,86,82,77,67,42,36,34,39,26,44,94,89,40,79,73,46,78,43,88,76,56,72,40,67,66,81,52,67,60,102,87,43,86,38,64,88,74,88,56,47,48,32,30,62,91,63,50,53,47,84,46,44,47,60,42,71,72,50,74,52,77,50,75,52,70,70,35,42,34,44,39,40,31,37,34,35,22,61,37,43,32,55,73,71,58,55,92,81,38,80,68,81,42,80,42,62,80,73,45,82,43,79,46,78,48,81,46,54,67,84,117

Mean predicted aligned error: 8.81 Å

Foldseek 3Di:
DQAKDKDKDKDKDADDAPPAQAFQFKDWDHDTWGKDFPDWDADPVNGTGMTIIITIDIAGGVGDTDIDTDRHHPDPPVQFFQDDDPQWGDAPAWIWGADQFLGWIFIGGPNRGPDIDDKDFAADFDDDPVDTDGDPVGTCAISVGDHDQAKHKGWDDWDWDDDRFKIKTKTKIWIANGFPPSPCVVPDPTPDGDDRPDIDIDIDMDGNPD

Nearest PDB structures (foldseek):
  8z9d-assembly1_PP  TM=2.764E-01  e=2.471E+00  Spinacia oleracea
  8xgm-assembly1_D  TM=3.529E-01  e=5.789E+00  Homo sapiens
  8t6n-assembly1_F  TM=2.449E-01  e=7.818E+00  synthetic construct

pLDDT: mean 85.03, std 8.45, range [46.78, 96.56]

Secondary structure (DSSP, 8-state):
--S-EEEEEEEEEE--TTT-S---EEEETTEEE--EEEEEEE-TTS-EEEEEEEEEEEE-TT-----EEESSPPP--TTS--EEETTEEE-SS-EEEE-TTT--EEEEETTEEEEEE---EE---EE-SS-EE-SSSS-SEETTS-B-SS-EEEEEEEEEEEETTEEEEEEEEEEEEEEE-SS-TTTS---EEEEEEEEEEEEEEE-TT-

Sequence (210 aa):
LSWDVSNWVEVDLNFDESEVRKIGGLKSEDEKINVEIIRFTRYEDESLRYARVGFIANAPSVGYRVYKIMRDEPKKENKNFIRIKGNIIETRNFDVRFNPENGFIYVIKNGIKVCRANELVLEEEIGDLYCHKETTGCPLKTEGGEGVKYGSYRMKNFWIDGSPIRQVINIEVDYFSLRWPYRLVDALKPKIWRHNFRELRKRNYYEPEG